Protein AF-A0A1Q3GTR2-F1 (afdb_monomer)

pLDDT: mean 75.57, std 20.31, range [29.78, 96.19]

Nearest PDB structures (foldseek):
  3ig6-assembly1_B  TM=4.820E-01  e=2.225E-04  Homo sapiens
  1gvz-assembly1_A  TM=4.996E-01  e=1.764E-03  Equus caballus
  8h3s-assembly1_C  TM=5.561E-01  e=8.229E-03  Homo sapiens
  1slx-assembly1_B-2  TM=5.251E-01  e=8.229E-03  Rattus norvegicus
  2k5g-assembly1_A  TM=3.259E-01  e=1.952E+00  Bordetella parapertussis

Sequence (295 aa):
MKKGLIAIIIFTGIASVAIGQTRDTTLKLKPLKTFVSGTSIVKKALYKAFRVIQQDYYLIGDEGVPFGRGNQQYFGRHYGIGVVAKNVLWTEKQVLYPWLTDKSYKVLAADSLKPTQGKTQTAYFHYNYHACNCKYKELKGIKFDSIPLNNIAYYKLPGETPSVKLHEGEIPKLGIMVMFYTIDNEPMNGSTPVKMSITKQYVDWNDARTIGKLKKIKLPGKIIGGAFFSENFEMGTVGYHLAALYGRATNNPNQWVLTAFQNKFTSKLTVIKTITGKEGNRKKRRRKRRGRRNN

Foldseek 3Di:
DDDDDDDDDDDDDDDDDDPDPPPPPPVPDPPPPDPPDVVNLVCVQQQQFKKKKKWFKFWAAPVRDTDDDDPDSGPDMAIAMFTFALQKTKTFLCNQPVLLPDPVVVVVVVPRTHMDTDWMWIFRDGSVDQWDQGPIDTQPPWDKDADPPFRMIIIRHDDDGDHAYADDDDQDQKFKKKWKFFLDPDDDDNRGTIHIDIDIWGWDADPVRFKTDTDDDDDNGGTRWIWTWHWDADPNDTGTHTFWIWAADSVGNVDIITGGDDPVPVVVVNDPPPPPPDDPPPVVVVVVVVVPPPD

Structure (mmCIF, N/CA/C/O backbone):
data_AF-A0A1Q3GTR2-F1
#
_entry.id   AF-A0A1Q3GTR2-F1
#
loop_
_atom_site.group_PDB
_atom_site.id
_atom_site.type_symbol
_atom_site.label_atom_id
_atom_site.label_alt_id
_atom_site.label_comp_id
_atom_site.label_asym_id
_atom_site.label_entity_id
_atom_site.label_seq_id
_atom_site.pdbx_PDB_ins_code
_atom_site.Cartn_x
_atom_site.Cartn_y
_atom_site.Cartn_z
_atom_site.occupancy
_atom_site.B_iso_or_equiv
_atom_site.auth_seq_id
_atom_site.auth_comp_id
_atom_site.auth_asym_id
_atom_site.auth_atom_id
_atom_site.pdbx_PDB_model_num
ATOM 1 N N . MET A 1 1 ? -68.745 26.312 65.174 1.00 36.94 1 MET A N 1
ATOM 2 C CA . MET A 1 1 ? -67.673 25.402 64.687 1.00 36.94 1 MET A CA 1
ATOM 3 C C . MET A 1 1 ? -66.354 26.168 64.637 1.00 36.94 1 MET A C 1
ATOM 5 O O . MET A 1 1 ? -66.429 27.322 64.265 1.00 36.94 1 MET A O 1
ATOM 9 N N . LYS A 1 2 ? -65.218 25.530 64.996 1.00 32.62 2 LYS A N 1
ATOM 10 C CA . LYS A 1 2 ? -63.791 25.921 64.775 1.00 32.62 2 LYS A CA 1
ATOM 11 C C . LYS A 1 2 ? -63.431 27.417 65.002 1.00 32.62 2 LYS A C 1
ATOM 13 O O . LYS A 1 2 ? -63.850 28.278 64.250 1.00 32.62 2 LYS A O 1
ATOM 18 N N . LYS A 1 3 ? -62.699 27.794 66.066 1.00 35.19 3 LYS A N 1
ATOM 19 C CA . LYS A 1 3 ? -61.225 27.639 66.246 1.00 35.19 3 LYS A CA 1
ATOM 20 C C . LYS A 1 3 ? -60.434 28.083 64.999 1.00 35.19 3 LYS A C 1
ATOM 22 O O . LYS A 1 3 ? -60.719 27.585 63.920 1.00 35.19 3 LYS A O 1
ATOM 27 N N . GLY A 1 4 ? -59.393 28.910 65.073 1.00 34.91 4 GLY A N 1
ATOM 28 C CA . GLY A 1 4 ? -58.642 29.453 66.216 1.00 34.91 4 GLY A CA 1
ATOM 29 C C . GLY A 1 4 ? -57.242 29.866 65.722 1.00 34.91 4 GLY A C 1
ATOM 30 O O . GLY A 1 4 ? -56.743 29.263 64.776 1.00 34.91 4 GLY A O 1
ATOM 31 N N . LEU A 1 5 ? -56.652 30.919 66.289 1.00 35.38 5 LEU A N 1
ATOM 32 C CA . LEU A 1 5 ? -55.536 31.682 65.702 1.00 35.38 5 LEU A CA 1
ATOM 33 C C . LEU A 1 5 ? -54.146 31.287 66.286 1.00 35.38 5 LEU A C 1
ATOM 35 O O . LEU A 1 5 ? -54.083 30.805 67.409 1.00 35.38 5 LEU A O 1
ATOM 39 N N . ILE A 1 6 ? -53.062 31.597 65.551 1.00 36.69 6 ILE A N 1
ATOM 40 C CA . ILE A 1 6 ? -51.634 31.750 65.973 1.00 36.69 6 ILE A CA 1
ATOM 41 C C . ILE A 1 6 ? -50.802 30.501 66.394 1.00 36.69 6 ILE A C 1
ATOM 43 O O . ILE A 1 6 ? -50.879 30.016 67.512 1.00 36.69 6 ILE A O 1
ATOM 47 N N . ALA A 1 7 ? -49.961 30.047 65.447 1.00 35.75 7 ALA A N 1
ATOM 48 C CA . ALA A 1 7 ? -48.475 29.939 65.401 1.00 35.75 7 ALA A CA 1
ATOM 49 C C . ALA A 1 7 ? -47.533 29.878 66.655 1.00 35.75 7 ALA A C 1
ATOM 51 O O . ALA A 1 7 ? -47.914 30.243 67.756 1.00 35.75 7 ALA A O 1
ATOM 52 N N . ILE A 1 8 ? -46.237 29.574 66.363 1.00 36.50 8 ILE A N 1
ATOM 53 C CA . ILE A 1 8 ? -44.961 29.743 67.146 1.00 36.50 8 ILE A CA 1
ATOM 54 C C . ILE A 1 8 ? -44.562 28.518 68.041 1.00 36.50 8 ILE A C 1
ATOM 56 O O . ILE A 1 8 ? -45.368 28.090 68.850 1.00 36.50 8 ILE A O 1
ATOM 60 N N . ILE A 1 9 ? -43.464 27.742 67.817 1.00 38.59 9 ILE A N 1
ATOM 61 C CA . ILE A 1 9 ? -41.972 27.964 67.904 1.00 38.59 9 ILE A CA 1
ATOM 62 C C . ILE A 1 9 ? -41.419 27.747 69.350 1.00 38.59 9 ILE A C 1
ATOM 64 O O . ILE A 1 9 ? -41.976 28.338 70.262 1.00 38.59 9 ILE A O 1
ATOM 68 N N . ILE A 1 10 ? -40.346 26.974 69.666 1.00 34.94 10 ILE A N 1
ATOM 69 C CA . ILE A 1 10 ? -39.449 26.047 68.904 1.00 34.94 10 ILE A CA 1
ATOM 70 C C . ILE A 1 10 ? -38.572 25.158 69.862 1.00 34.94 10 ILE A C 1
ATOM 72 O O . ILE A 1 10 ? -38.270 25.618 70.955 1.00 34.94 10 ILE A O 1
ATOM 76 N N . PHE A 1 11 ? -38.074 23.974 69.419 1.00 32.47 11 PHE A N 1
ATOM 77 C CA . PHE A 1 11 ? -37.014 23.109 70.055 1.00 32.47 11 PHE A CA 1
ATOM 78 C C . PHE A 1 11 ? -37.340 22.546 71.479 1.00 32.47 11 PHE A C 1
ATOM 80 O O . PHE A 1 11 ? -38.290 22.988 72.104 1.00 32.47 11 PHE A O 1
ATOM 87 N N . THR A 1 12 ? -36.713 21.511 72.078 1.00 34.69 12 THR A N 1
ATOM 88 C CA . THR A 1 12 ? -35.477 20.700 71.865 1.00 34.69 12 THR A CA 1
ATOM 89 C C . THR A 1 12 ? -35.670 19.312 72.530 1.00 34.69 12 THR A C 1
ATOM 91 O O . THR A 1 12 ? -36.399 19.245 73.514 1.00 34.69 12 THR A O 1
ATOM 94 N N . GLY A 1 13 ? -34.987 18.225 72.115 1.00 29.78 13 GLY A N 1
ATOM 95 C CA . GLY A 1 13 ? -35.084 16.940 72.858 1.00 29.78 13 GLY A CA 1
ATOM 96 C C . GLY A 1 13 ? -34.451 15.692 72.219 1.00 29.78 13 GLY A C 1
ATOM 97 O O . GLY A 1 13 ? -35.152 14.782 71.802 1.00 29.78 13 GLY A O 1
ATOM 98 N N . ILE A 1 14 ? -33.121 15.662 72.139 1.00 40.88 14 ILE A N 1
ATOM 99 C CA . ILE A 1 14 ? -32.258 14.616 71.550 1.00 40.88 14 ILE A CA 1
ATOM 100 C C . ILE A 1 14 ? -32.601 13.166 71.972 1.00 40.88 14 ILE A C 1
ATOM 102 O O . ILE A 1 14 ? -32.558 12.845 73.155 1.00 40.88 14 ILE A O 1
ATOM 106 N N . ALA A 1 15 ? -32.743 12.257 70.995 1.00 37.47 15 ALA A N 1
ATOM 107 C CA . ALA A 1 15 ? -32.436 10.827 71.147 1.00 37.47 15 ALA A CA 1
ATOM 108 C C . ALA A 1 15 ? -31.968 10.229 69.801 1.00 37.47 15 ALA A C 1
ATOM 110 O O . ALA A 1 15 ? -32.748 10.069 68.864 1.00 37.47 15 ALA A O 1
ATOM 111 N N . SER A 1 16 ? -30.671 9.937 69.687 1.00 37.50 16 SER A N 1
ATOM 112 C CA . SER A 1 16 ? -30.017 9.537 68.433 1.00 37.50 16 SER A CA 1
ATOM 113 C C . SER A 1 16 ? -29.978 8.018 68.248 1.00 37.50 16 SER A C 1
ATOM 115 O O . SER A 1 16 ? -29.324 7.344 69.039 1.00 37.50 16 SER A O 1
ATOM 117 N N . VAL A 1 17 ? -30.535 7.477 67.154 1.00 39.56 17 VAL A N 1
ATOM 118 C CA . VAL A 1 17 ? -30.190 6.122 66.671 1.00 39.56 17 VAL A CA 1
ATOM 119 C C . VAL A 1 17 ? -30.055 6.088 65.142 1.00 3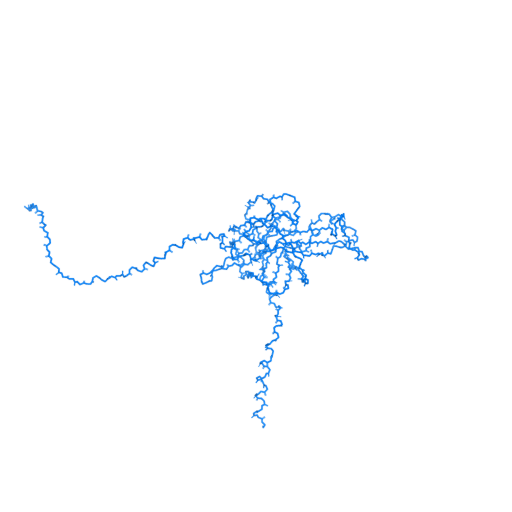9.56 17 VAL A C 1
ATOM 121 O O . VAL A 1 17 ? -31.027 6.205 64.407 1.00 39.56 17 VAL A O 1
ATOM 124 N N . ALA A 1 18 ? -28.811 5.901 64.693 1.00 37.69 18 ALA A N 1
ATOM 125 C CA . ALA A 1 18 ? -28.391 5.292 63.425 1.00 37.69 18 ALA A CA 1
ATOM 126 C C . ALA A 1 18 ? -29.217 5.566 62.143 1.00 37.69 18 ALA A C 1
ATOM 128 O O . ALA A 1 18 ? -29.830 4.659 61.580 1.00 37.69 18 ALA A O 1
ATOM 129 N N . ILE A 1 19 ? -29.053 6.755 61.548 1.00 40.75 19 ILE A N 1
ATOM 130 C CA . ILE A 1 19 ? -29.109 6.845 60.079 1.00 40.75 19 ILE A CA 1
ATOM 131 C C . ILE A 1 19 ? -27.859 6.140 59.550 1.00 40.75 19 ILE A C 1
ATOM 133 O O . ILE A 1 19 ? -26.743 6.652 59.670 1.00 40.75 19 ILE A O 1
ATOM 137 N N . GLY A 1 20 ? -28.043 4.949 58.981 1.00 36.22 20 GLY A N 1
ATOM 138 C CA . GLY A 1 20 ? -26.978 4.233 58.294 1.00 36.22 20 GLY A CA 1
ATOM 139 C C . GLY A 1 20 ? -26.461 5.075 57.133 1.00 36.22 20 GLY A C 1
ATOM 140 O O . GLY A 1 20 ? -27.146 5.227 56.125 1.00 36.22 20 GLY A O 1
ATOM 141 N N . GLN A 1 21 ? -25.249 5.618 57.270 1.00 37.00 21 GLN A N 1
ATOM 142 C CA . GLN A 1 21 ? -24.553 6.279 56.172 1.00 37.00 21 GLN A CA 1
ATOM 143 C C . GLN A 1 21 ? -24.291 5.251 55.069 1.00 37.00 21 GLN A C 1
ATOM 145 O O . GLN A 1 21 ? -23.286 4.534 55.094 1.00 37.00 21 GLN A O 1
ATOM 150 N N . THR A 1 22 ? -25.176 5.201 54.074 1.00 41.91 22 THR A N 1
ATOM 151 C CA . THR A 1 22 ? -24.864 4.632 52.766 1.00 41.91 22 THR A CA 1
ATOM 152 C C . THR A 1 22 ? -23.676 5.413 52.229 1.00 41.91 22 THR A C 1
ATOM 154 O O . THR A 1 22 ? -23.832 6.534 51.743 1.00 41.91 22 THR A O 1
ATOM 157 N N . ARG A 1 23 ? -22.472 4.852 52.396 1.00 38.09 23 ARG A N 1
ATOM 158 C CA . ARG A 1 23 ? -21.239 5.440 51.878 1.00 38.09 23 ARG A CA 1
ATOM 159 C C . ARG A 1 23 ? -21.427 5.641 50.389 1.00 38.09 23 ARG A C 1
ATOM 161 O O . ARG A 1 23 ? -21.527 4.671 49.644 1.00 38.09 23 ARG A O 1
ATOM 168 N N . ASP A 1 24 ? -21.476 6.905 50.004 1.00 38.75 24 ASP A N 1
ATOM 169 C CA . ASP A 1 24 ? -21.600 7.346 48.630 1.00 38.75 24 ASP A CA 1
ATOM 170 C C . ASP A 1 24 ? -20.338 6.907 47.873 1.00 38.75 24 ASP A C 1
ATOM 172 O O . ASP A 1 24 ? -19.308 7.583 47.860 1.00 38.75 24 ASP A O 1
ATOM 176 N N . THR A 1 25 ? -20.386 5.704 47.297 1.00 43.97 25 THR A N 1
ATOM 177 C CA . THR A 1 25 ? -19.318 5.120 46.479 1.00 43.97 25 THR A CA 1
ATOM 178 C C . THR A 1 25 ? -19.349 5.672 45.056 1.00 43.97 25 THR A C 1
ATOM 180 O O . THR A 1 25 ? -18.942 4.997 44.106 1.00 43.97 25 THR A O 1
ATOM 183 N N . THR A 1 26 ? -19.740 6.944 44.901 1.00 43.31 26 THR A N 1
ATOM 184 C CA . THR A 1 26 ? -19.341 7.763 43.759 1.00 43.31 26 THR A CA 1
ATOM 185 C C . THR A 1 26 ? -17.820 7.867 43.745 1.00 43.31 26 THR A C 1
ATOM 187 O O . THR A 1 26 ? -17.192 8.769 44.301 1.00 43.31 26 THR A O 1
ATOM 190 N N . LEU A 1 27 ? -17.208 6.887 43.084 1.00 39.69 27 LEU A N 1
ATOM 191 C CA . LEU A 1 27 ? -15.785 6.809 42.820 1.00 39.69 27 LEU A CA 1
ATOM 192 C C . LEU A 1 27 ? -15.444 7.983 41.895 1.00 39.69 27 LEU A C 1
ATOM 194 O O . LEU A 1 27 ? -15.499 7.868 40.671 1.00 39.69 27 LEU A O 1
ATOM 198 N N . LYS A 1 28 ? -15.158 9.147 42.500 1.00 38.81 28 LYS A N 1
ATOM 199 C CA . LYS A 1 28 ? -14.781 10.393 41.821 1.00 38.81 28 LYS A CA 1
ATOM 200 C C . LYS A 1 28 ? -13.414 10.209 41.173 1.00 38.81 28 LYS A C 1
ATOM 202 O O . LYS A 1 28 ? -12.393 10.697 41.660 1.00 38.81 28 LYS A O 1
ATOM 207 N N . LEU A 1 29 ? -13.408 9.485 40.055 1.00 47.81 29 LEU A N 1
ATOM 208 C CA . LEU A 1 29 ? -12.305 9.432 39.115 1.00 47.81 29 LEU A CA 1
ATOM 209 C C . LEU A 1 29 ? -11.949 10.878 38.782 1.00 47.81 29 LEU A C 1
ATOM 211 O O . LEU A 1 29 ? -12.743 11.594 38.170 1.00 47.81 29 LEU A O 1
ATOM 215 N N . LYS A 1 30 ? -10.761 11.319 39.216 1.00 37.81 30 LYS A N 1
ATOM 216 C CA . LYS A 1 30 ? -10.215 12.609 38.787 1.00 37.81 30 LYS A CA 1
ATOM 217 C C . LYS A 1 30 ? -10.292 12.624 37.258 1.00 37.81 30 LYS A C 1
ATOM 219 O O . LYS A 1 30 ? -9.754 11.691 36.655 1.00 37.81 30 LYS A O 1
ATOM 224 N N . PRO A 1 31 ? -10.935 13.624 36.627 1.00 42.12 31 PRO A N 1
ATOM 225 C CA . PRO A 1 31 ? -10.987 13.680 35.177 1.00 42.12 31 PRO A CA 1
ATOM 226 C C . PRO A 1 31 ? -9.549 13.673 34.668 1.00 42.12 31 PRO A C 1
ATOM 228 O O . PRO A 1 31 ? -8.753 14.550 35.020 1.00 42.12 31 PRO A O 1
ATOM 231 N N . LEU A 1 32 ? -9.199 12.640 33.898 1.00 43.84 32 LEU A N 1
ATOM 232 C CA . LEU A 1 32 ? -7.886 12.519 33.280 1.00 43.84 32 LEU A CA 1
ATOM 233 C C . LEU A 1 32 ? -7.690 13.767 32.418 1.00 43.84 32 LEU A C 1
ATOM 235 O O . LEU A 1 32 ? -8.324 13.909 31.375 1.00 43.84 32 LEU A O 1
ATOM 239 N N . LYS A 1 33 ? -6.829 14.688 32.881 1.00 38.94 33 LYS A N 1
ATOM 240 C CA . LYS A 1 33 ? -6.632 16.038 32.308 1.00 38.94 33 LYS A CA 1
ATOM 241 C C . LYS A 1 33 ? -6.117 16.049 30.861 1.00 38.94 33 LYS A C 1
ATOM 243 O O . LYS A 1 33 ? -5.908 17.110 30.285 1.00 38.94 33 LYS A O 1
ATOM 248 N N . THR A 1 34 ? -5.944 14.880 30.264 1.00 40.19 34 THR A N 1
ATOM 249 C CA . THR A 1 34 ? -5.711 14.670 28.843 1.00 40.19 34 THR A CA 1
ATOM 250 C C . THR A 1 34 ? -6.641 13.569 28.340 1.00 40.19 34 THR A C 1
ATOM 252 O O . THR A 1 34 ? -6.251 12.408 28.218 1.00 40.19 34 THR A O 1
ATOM 255 N N . PHE A 1 35 ? -7.866 13.946 27.955 1.00 39.59 35 PHE A N 1
ATOM 256 C CA . PHE A 1 35 ? -8.605 13.179 26.951 1.00 39.59 35 PHE A CA 1
ATOM 257 C C . PHE A 1 35 ? -7.811 13.264 25.642 1.00 39.59 35 PHE A C 1
ATOM 259 O O . PHE A 1 35 ? -7.967 14.175 24.828 1.00 39.59 35 PHE A O 1
ATOM 266 N N . VAL A 1 36 ? -6.869 12.333 25.488 1.00 50.78 36 VAL A N 1
ATOM 267 C CA . VAL A 1 36 ? -6.096 12.138 24.268 1.00 50.78 36 VAL A CA 1
ATOM 268 C C . VAL A 1 36 ? -7.112 11.881 23.161 1.00 50.78 36 VAL A C 1
ATOM 270 O O . VAL A 1 36 ? -7.795 10.860 23.186 1.00 50.78 36 VAL A O 1
ATOM 273 N N . SER A 1 37 ? -7.249 12.823 22.220 1.00 56.31 37 SER A N 1
ATOM 274 C CA . SER A 1 37 ? -8.239 12.706 21.144 1.00 56.31 37 SER A CA 1
ATOM 275 C C . SER A 1 37 ? -8.097 11.354 20.443 1.00 56.31 37 SER A C 1
ATOM 277 O O . SER A 1 37 ? -6.975 10.869 20.273 1.00 56.31 37 SER A O 1
ATOM 279 N N . GLY A 1 38 ? -9.209 10.731 20.032 1.00 62.06 38 GLY A N 1
ATOM 280 C CA . GLY A 1 38 ? -9.187 9.364 19.483 1.00 62.06 38 GLY A CA 1
ATOM 281 C C . GLY A 1 38 ? -8.159 9.191 18.357 1.00 62.06 38 GLY A C 1
ATOM 282 O O . GLY A 1 38 ? -7.416 8.214 18.323 1.00 62.06 38 GLY A O 1
ATOM 283 N N . THR A 1 39 ? -8.000 10.219 17.519 1.00 72.44 39 THR A N 1
ATOM 284 C CA . THR A 1 39 ? -6.937 10.327 16.512 1.00 72.44 39 THR A CA 1
ATOM 285 C C . THR A 1 39 ? -5.534 10.109 17.087 1.00 72.44 39 THR A C 1
ATOM 287 O O . THR A 1 39 ? -4.748 9.372 16.504 1.00 72.44 39 THR A O 1
ATOM 290 N N . SER A 1 40 ? -5.189 10.722 18.219 1.00 75.25 40 SER A N 1
ATOM 291 C CA . SER A 1 40 ? -3.878 10.582 18.867 1.00 75.25 40 SER A CA 1
ATOM 292 C C . SER A 1 40 ? -3.656 9.179 19.462 1.00 75.25 40 SER A C 1
ATOM 294 O O . SER A 1 40 ? -2.533 8.673 19.412 1.00 75.25 40 SER A O 1
ATOM 296 N N . ILE A 1 41 ? -4.717 8.494 19.911 1.00 81.62 41 ILE A N 1
ATOM 297 C CA . ILE A 1 41 ? -4.653 7.073 20.307 1.00 81.62 41 ILE A CA 1
ATOM 298 C C . ILE A 1 41 ? -4.339 6.194 19.087 1.00 81.62 41 ILE A C 1
ATOM 300 O O . ILE A 1 41 ? -3.358 5.450 19.117 1.00 81.62 41 ILE A O 1
ATOM 304 N N . VAL A 1 42 ? -5.081 6.351 17.981 1.00 85.81 42 VAL A N 1
ATOM 305 C CA . VAL A 1 42 ? -4.813 5.638 16.713 1.00 85.81 42 VAL A CA 1
ATOM 306 C C . VAL A 1 42 ? -3.376 5.885 16.244 1.00 85.81 42 VAL A C 1
ATOM 308 O O . VAL A 1 42 ? -2.665 4.941 15.896 1.00 85.81 42 VAL A O 1
ATOM 311 N N . LYS A 1 43 ? -2.921 7.149 16.268 1.00 83.56 43 LYS A N 1
ATOM 312 C CA . LYS A 1 43 ? -1.545 7.519 15.902 1.00 83.56 43 LYS A CA 1
ATOM 313 C C . LYS A 1 43 ? -0.519 6.754 16.738 1.00 83.56 43 LYS A C 1
ATOM 315 O O . LYS A 1 43 ? 0.387 6.158 16.166 1.00 83.56 43 LYS A O 1
ATOM 320 N N . LYS A 1 44 ? -0.671 6.733 18.068 1.00 81.31 44 LYS A N 1
ATOM 321 C CA . LYS A 1 44 ? 0.235 6.016 18.982 1.00 81.31 44 LYS A CA 1
ATOM 322 C C . LYS A 1 44 ? 0.192 4.499 18.804 1.00 81.31 44 LYS A C 1
ATOM 324 O O . LYS A 1 44 ? 1.237 3.869 18.909 1.00 81.31 44 LYS A O 1
ATOM 329 N N . ALA A 1 45 ? -0.966 3.912 18.514 1.00 85.44 45 ALA A N 1
ATOM 330 C CA . ALA A 1 45 ? -1.084 2.469 18.315 1.00 85.44 45 ALA A CA 1
ATOM 331 C C . ALA A 1 45 ? -0.473 1.999 16.981 1.00 85.44 45 ALA A C 1
ATOM 333 O O . ALA A 1 45 ? 0.140 0.935 16.918 1.00 85.44 45 ALA A O 1
ATOM 334 N N . LEU A 1 46 ? -0.592 2.804 15.920 1.00 87.69 46 LEU A N 1
ATOM 335 C CA . LEU A 1 46 ? -0.163 2.435 14.566 1.00 87.69 46 LEU A CA 1
ATOM 336 C C . LEU A 1 46 ? 1.200 3.019 14.142 1.00 87.69 46 LEU A C 1
ATOM 338 O O . LEU A 1 46 ? 1.623 2.803 13.006 1.00 87.69 46 LEU A O 1
ATOM 342 N N . TYR A 1 47 ? 1.928 3.712 15.029 1.00 78.31 47 TYR A N 1
ATOM 343 C CA . TYR A 1 47 ? 3.082 4.553 14.655 1.00 78.31 47 TYR A CA 1
ATOM 344 C C . TYR A 1 47 ? 4.266 3.862 13.950 1.00 78.31 47 TYR A C 1
ATOM 346 O O . TYR A 1 47 ? 5.121 4.540 13.382 1.00 78.31 47 TYR A O 1
ATOM 354 N N . LYS A 1 48 ? 4.334 2.526 13.999 1.00 84.00 48 LYS A N 1
ATOM 355 C CA . LYS A 1 48 ? 5.345 1.684 13.328 1.00 84.00 48 LYS A CA 1
ATOM 356 C C . LYS A 1 48 ? 4.757 0.744 12.269 1.00 84.00 48 LYS A C 1
ATOM 358 O O . LYS A 1 48 ? 5.514 0.037 11.609 1.00 84.00 48 LYS A O 1
ATOM 363 N N . ALA A 1 49 ? 3.435 0.733 12.099 1.00 90.12 49 ALA A N 1
ATOM 364 C CA . ALA A 1 49 ? 2.750 -0.169 11.179 1.00 90.12 49 ALA A CA 1
ATOM 365 C C . ALA A 1 49 ? 2.990 0.201 9.709 1.00 90.12 49 ALA A C 1
ATOM 367 O O . ALA A 1 49 ? 2.945 -0.674 8.853 1.00 90.12 49 ALA A O 1
ATOM 368 N N . PHE A 1 50 ? 3.252 1.475 9.406 1.00 92.19 50 PHE A N 1
ATOM 369 C CA . PHE A 1 50 ? 3.285 1.983 8.036 1.00 92.19 50 PHE A CA 1
ATOM 370 C C . PHE A 1 50 ? 4.694 2.242 7.509 1.00 92.19 50 PHE A C 1
ATOM 372 O O . PHE A 1 50 ? 5.555 2.810 8.192 1.00 92.19 50 PHE A O 1
ATOM 379 N N . ARG A 1 51 ? 4.895 1.889 6.240 1.00 91.75 51 ARG A N 1
ATOM 380 C CA . ARG A 1 51 ? 6.068 2.268 5.452 1.00 91.75 51 ARG A CA 1
ATOM 381 C C . ARG A 1 51 ? 5.626 2.873 4.128 1.00 91.75 51 ARG A C 1
ATOM 383 O O . ARG A 1 51 ? 4.670 2.394 3.521 1.00 91.75 51 ARG A O 1
ATOM 390 N N . VAL A 1 52 ? 6.353 3.880 3.665 1.00 92.25 52 VAL A N 1
ATOM 391 C CA . VAL A 1 52 ? 6.294 4.298 2.261 1.00 92.25 52 VAL A CA 1
ATOM 392 C C . VAL A 1 52 ? 7.231 3.378 1.487 1.00 92.25 52 VAL A C 1
ATOM 394 O O . VAL A 1 52 ? 8.376 3.183 1.901 1.00 92.25 52 VAL A O 1
ATOM 397 N N . ILE A 1 53 ? 6.734 2.775 0.413 1.00 94.06 53 ILE A N 1
ATOM 398 C CA . ILE A 1 53 ? 7.488 1.893 -0.479 1.00 94.06 53 ILE A CA 1
ATOM 399 C C . ILE A 1 53 ? 7.832 2.680 -1.737 1.00 94.06 53 ILE A C 1
ATOM 401 O O . ILE A 1 53 ? 6.963 3.336 -2.307 1.00 94.06 53 ILE A O 1
ATOM 405 N N . GLN A 1 54 ? 9.081 2.565 -2.173 1.00 94.12 54 GLN A N 1
ATOM 406 C CA . GLN A 1 54 ? 9.528 2.901 -3.515 1.00 94.12 54 GLN A CA 1
ATOM 407 C C . GLN A 1 54 ? 9.932 1.595 -4.208 1.00 94.12 54 GLN A C 1
ATOM 409 O O . GLN A 1 54 ? 10.754 0.847 -3.675 1.00 94.12 54 GLN A O 1
ATOM 414 N N . GLN A 1 55 ? 9.360 1.317 -5.374 1.00 94.69 55 GLN A N 1
ATOM 415 C CA . GLN A 1 55 ? 9.705 0.160 -6.194 1.00 94.69 55 GLN A CA 1
ATOM 416 C C . GLN A 1 55 ? 10.204 0.639 -7.552 1.00 94.69 55 GLN A C 1
ATOM 418 O O . GLN A 1 55 ? 9.437 1.193 -8.342 1.00 94.69 55 GLN A O 1
ATOM 423 N N . ASP A 1 56 ? 11.479 0.391 -7.826 1.00 94.19 56 ASP A N 1
ATOM 424 C CA . ASP A 1 56 ? 12.067 0.598 -9.147 1.00 94.19 56 ASP A CA 1
ATOM 425 C C . ASP A 1 56 ? 11.814 -0.653 -10.010 1.00 94.19 56 ASP A C 1
ATOM 427 O O . ASP A 1 56 ? 11.677 -1.763 -9.478 1.00 94.19 56 ASP A O 1
ATOM 431 N N . TYR A 1 57 ? 11.758 -0.500 -11.333 1.00 94.19 57 TYR A N 1
ATOM 432 C CA . TYR A 1 57 ? 11.754 -1.622 -12.275 1.00 94.19 57 TYR A CA 1
ATOM 433 C C . TYR A 1 57 ? 12.578 -1.324 -13.532 1.00 94.19 57 TYR A C 1
ATOM 435 O O . TYR A 1 57 ? 12.754 -0.168 -13.930 1.00 94.19 57 TYR A O 1
ATOM 443 N N . TYR A 1 58 ? 13.090 -2.392 -14.134 1.00 93.12 58 TYR A N 1
ATOM 444 C CA . TYR A 1 58 ? 13.912 -2.390 -15.343 1.00 93.12 58 TYR A CA 1
ATOM 445 C C . TYR A 1 58 ? 13.153 -3.105 -16.461 1.00 93.12 58 TYR A C 1
ATOM 447 O O . TYR A 1 58 ? 12.277 -3.927 -16.177 1.00 93.12 58 TYR A O 1
ATOM 455 N N . LEU A 1 59 ? 13.505 -2.839 -17.715 1.00 91.69 59 LEU A N 1
ATOM 456 C CA . LEU A 1 59 ? 13.170 -3.750 -18.811 1.00 91.69 59 LEU A CA 1
ATOM 457 C C . LEU A 1 59 ? 14.385 -4.631 -19.106 1.00 91.69 59 LEU A C 1
ATOM 459 O O . LEU A 1 59 ? 15.512 -4.192 -18.904 1.00 91.69 59 LEU A O 1
ATOM 463 N N . ILE A 1 60 ? 14.167 -5.866 -19.540 1.00 90.12 60 ILE A N 1
ATOM 464 C CA . ILE A 1 60 ? 15.225 -6.815 -19.896 1.00 90.12 60 ILE A CA 1
ATOM 465 C C . ILE A 1 60 ? 14.905 -7.368 -21.286 1.00 90.12 60 ILE A C 1
ATOM 467 O O . ILE A 1 60 ? 13.820 -7.917 -21.488 1.00 90.12 60 ILE A O 1
ATOM 471 N N . GLY A 1 61 ? 15.822 -7.184 -22.237 1.00 85.81 61 GLY A N 1
ATOM 472 C CA . GLY A 1 61 ? 15.748 -7.814 -23.562 1.00 85.81 61 GLY A CA 1
ATOM 473 C C . GLY A 1 61 ? 16.189 -9.278 -23.525 1.00 85.81 61 GLY A C 1
ATOM 474 O O . GLY A 1 61 ? 16.635 -9.771 -22.489 1.00 85.81 61 GLY A O 1
ATOM 475 N N . ASP A 1 62 ? 16.099 -9.986 -24.650 1.00 83.94 62 ASP A N 1
ATOM 476 C CA . ASP A 1 62 ? 16.387 -11.429 -24.681 1.00 83.94 62 ASP A CA 1
ATOM 477 C C . ASP A 1 62 ? 17.861 -11.771 -24.362 1.00 83.94 62 ASP A C 1
ATOM 479 O O . ASP A 1 62 ? 18.141 -12.850 -23.846 1.00 83.94 62 ASP A O 1
ATOM 483 N N . GLU A 1 63 ? 18.784 -10.820 -24.547 1.00 83.56 63 GLU A N 1
ATOM 484 C CA . GLU A 1 63 ? 20.200 -10.912 -24.142 1.00 83.56 63 GLU A CA 1
ATOM 485 C C . GLU A 1 63 ? 20.439 -10.736 -22.624 1.00 83.56 63 GLU A C 1
ATOM 487 O O . GLU A 1 63 ? 21.570 -10.823 -22.149 1.00 83.56 63 GLU A O 1
ATOM 492 N N . GLY A 1 64 ? 19.399 -10.453 -21.832 1.00 82.12 64 GLY A N 1
ATOM 493 C CA . GLY A 1 64 ? 19.506 -10.284 -20.377 1.00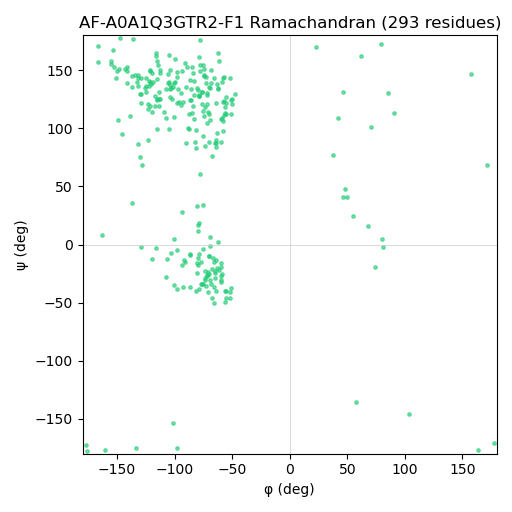 82.12 64 GLY A CA 1
ATOM 494 C C . GLY A 1 64 ? 20.004 -8.910 -19.903 1.00 82.12 64 GLY A C 1
ATOM 495 O O . GLY A 1 64 ? 20.047 -8.662 -18.695 1.00 82.12 64 GLY A O 1
ATOM 496 N N . VAL A 1 65 ? 20.346 -7.996 -20.817 1.00 83.38 65 VAL A N 1
ATOM 497 C CA . VAL A 1 65 ? 20.831 -6.645 -20.487 1.00 83.38 65 VAL A CA 1
ATOM 498 C C . VAL A 1 65 ? 19.686 -5.768 -19.941 1.00 83.38 65 VAL A C 1
ATOM 500 O O . VAL A 1 65 ? 18.633 -5.675 -20.580 1.00 83.38 65 VAL A O 1
ATOM 503 N N . PRO A 1 66 ? 19.857 -5.103 -18.778 1.00 84.38 66 PRO A N 1
ATOM 504 C CA . PRO A 1 66 ? 18.840 -4.225 -18.212 1.00 84.38 66 PRO A CA 1
ATOM 505 C C . PRO A 1 66 ? 18.814 -2.855 -18.905 1.00 84.38 66 PRO A C 1
ATOM 507 O O . PRO A 1 66 ? 19.818 -2.149 -18.973 1.00 84.38 66 PRO A O 1
ATOM 510 N N . PHE A 1 67 ? 17.628 -2.446 -19.345 1.00 83.88 67 PHE A N 1
ATOM 511 C 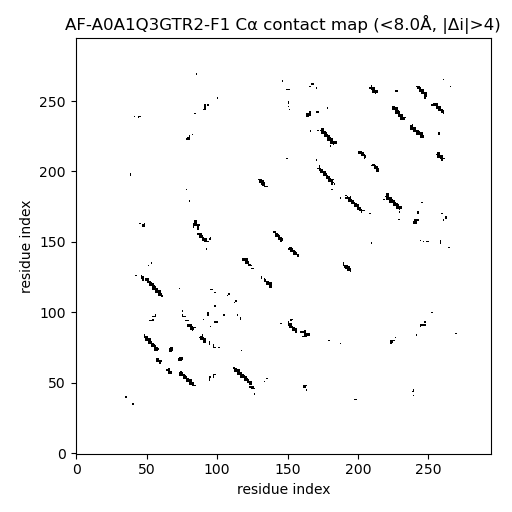CA . PHE A 1 67 ? 17.356 -1.164 -19.984 1.00 83.88 67 PHE A CA 1
ATOM 512 C C . PHE A 1 67 ? 16.697 -0.185 -18.995 1.00 83.88 67 PHE A C 1
ATOM 514 O O . PHE A 1 67 ? 15.676 -0.491 -18.363 1.00 83.88 67 PHE A O 1
ATOM 521 N N . GLY A 1 68 ? 17.308 0.995 -18.852 1.00 81.88 68 GLY A N 1
ATOM 522 C CA . GLY A 1 68 ? 16.795 2.143 -18.095 1.00 81.88 68 GLY A CA 1
ATOM 523 C C . GLY A 1 68 ? 16.104 3.171 -18.997 1.00 81.88 68 GLY A C 1
ATOM 524 O O . GLY A 1 68 ? 15.954 2.948 -20.195 1.00 81.88 68 GLY A O 1
ATOM 525 N N . ARG A 1 69 ? 15.671 4.314 -18.449 1.00 81.56 69 ARG A N 1
ATOM 526 C CA . ARG A 1 69 ? 15.022 5.380 -19.236 1.00 81.56 69 ARG A CA 1
ATOM 527 C C . ARG A 1 69 ? 15.747 6.717 -19.095 1.00 81.56 69 ARG A C 1
ATOM 529 O O . ARG A 1 69 ? 15.778 7.312 -18.019 1.00 81.56 69 ARG A O 1
ATOM 536 N N . GLY A 1 70 ? 16.280 7.224 -20.208 1.00 82.25 70 GLY A N 1
ATOM 537 C CA . GLY A 1 70 ? 17.104 8.437 -20.214 1.00 82.25 70 GLY A CA 1
ATOM 538 C C . GLY A 1 70 ? 18.314 8.275 -19.290 1.00 82.25 70 GLY A C 1
ATOM 539 O O . GLY A 1 70 ? 18.923 7.213 -19.246 1.00 82.25 70 GLY A O 1
ATOM 540 N N . ASN A 1 71 ? 18.613 9.292 -18.480 1.00 81.19 71 ASN A N 1
ATOM 541 C CA . ASN A 1 71 ? 19.741 9.263 -17.536 1.00 81.19 71 ASN A CA 1
ATOM 542 C C . ASN A 1 71 ? 19.444 8.483 -16.232 1.00 81.19 71 ASN A C 1
ATOM 544 O O . ASN A 1 71 ? 20.137 8.663 -15.230 1.00 81.19 71 ASN A O 1
ATOM 548 N N . GLN A 1 72 ? 18.397 7.651 -16.196 1.00 86.44 72 GLN A N 1
ATOM 549 C CA . GLN A 1 72 ? 18.025 6.857 -15.023 1.00 86.44 72 GLN A CA 1
ATOM 550 C C . GLN A 1 72 ? 18.420 5.391 -15.209 1.00 86.44 72 GLN A C 1
ATOM 552 O O . GLN A 1 72 ? 18.104 4.769 -16.218 1.00 86.44 72 GLN A O 1
ATOM 557 N N . GLN A 1 73 ? 19.037 4.805 -14.177 1.00 86.25 73 GLN A N 1
ATOM 558 C CA . GLN A 1 73 ? 19.383 3.375 -14.152 1.00 86.25 73 GLN A CA 1
ATOM 559 C C . GLN A 1 73 ? 18.152 2.450 -14.178 1.00 86.25 73 GLN A C 1
ATOM 561 O O . GLN A 1 73 ? 18.306 1.252 -14.374 1.00 86.25 73 GLN A O 1
ATOM 566 N N . TYR A 1 74 ? 16.948 2.981 -13.942 1.00 90.88 74 TYR A N 1
ATOM 567 C CA . TYR A 1 74 ? 15.671 2.268 -13.971 1.00 90.88 74 TYR A CA 1
ATOM 568 C C . TYR A 1 74 ? 14.786 2.775 -15.111 1.00 90.88 74 TYR A C 1
ATOM 570 O O . TYR A 1 74 ? 14.932 3.912 -15.555 1.00 90.88 74 TYR A O 1
ATOM 578 N N . PHE A 1 75 ? 13.869 1.933 -15.592 1.00 91.81 75 PHE A N 1
ATOM 579 C CA . PHE A 1 75 ? 12.925 2.324 -16.640 1.00 91.81 75 PHE A CA 1
ATOM 580 C C . PHE A 1 75 ? 11.734 3.101 -16.064 1.00 91.81 75 PHE A C 1
ATOM 582 O O . PHE A 1 75 ? 11.291 4.102 -16.630 1.00 91.81 75 PHE A O 1
ATOM 589 N N . GLY A 1 76 ? 11.240 2.661 -14.905 1.00 91.50 76 GLY A N 1
ATOM 590 C CA . GLY A 1 76 ? 10.198 3.359 -14.166 1.00 91.50 76 GLY A CA 1
ATOM 591 C C . GLY A 1 76 ? 10.240 3.068 -12.669 1.00 91.50 76 GLY A C 1
ATOM 592 O O . GLY A 1 76 ? 10.934 2.167 -12.192 1.00 91.50 76 GLY A O 1
ATOM 593 N N . ARG A 1 77 ? 9.497 3.876 -11.914 1.00 92.38 77 ARG A N 1
ATOM 594 C CA . ARG A 1 77 ? 9.466 3.859 -10.452 1.00 92.38 77 ARG A CA 1
ATOM 595 C C . ARG A 1 77 ? 8.047 4.087 -9.958 1.00 92.38 77 ARG A C 1
ATOM 597 O O . ARG A 1 77 ? 7.335 4.941 -10.482 1.00 92.38 77 ARG A O 1
ATOM 604 N N . HIS A 1 78 ? 7.653 3.349 -8.928 1.00 92.56 78 HIS A N 1
ATOM 605 C CA . HIS A 1 78 ? 6.371 3.527 -8.259 1.00 92.56 78 HIS A CA 1
ATOM 606 C C . HIS A 1 78 ? 6.547 3.833 -6.781 1.00 92.56 78 HIS A C 1
ATOM 608 O O . HIS A 1 78 ? 7.477 3.345 -6.141 1.00 92.56 78 HIS A O 1
ATOM 614 N N . TYR A 1 79 ? 5.600 4.596 -6.244 1.00 92.00 79 TYR A N 1
ATOM 615 C CA . TYR A 1 79 ? 5.491 4.874 -4.823 1.00 92.00 79 TYR A CA 1
ATOM 616 C C . TYR A 1 79 ? 4.131 4.424 -4.306 1.00 92.00 79 TYR A C 1
ATOM 618 O O . TYR A 1 79 ? 3.112 4.618 -4.970 1.00 92.00 79 TYR A O 1
ATOM 626 N N . GLY A 1 80 ? 4.117 3.851 -3.109 1.00 92.50 80 GLY A N 1
ATOM 627 C CA . GLY A 1 80 ? 2.893 3.404 -2.459 1.00 92.50 80 GLY A CA 1
ATOM 628 C C . GLY A 1 80 ? 3.053 3.232 -0.958 1.00 92.50 80 GLY A C 1
ATOM 629 O O . GLY A 1 80 ? 4.109 3.502 -0.383 1.00 92.50 80 GLY A O 1
ATOM 630 N N . ILE A 1 81 ? 1.992 2.757 -0.315 1.00 93.81 81 ILE A N 1
ATOM 631 C CA . ILE A 1 81 ? 1.977 2.483 1.122 1.00 93.81 81 ILE A CA 1
ATOM 632 C C . ILE A 1 81 ? 2.026 0.982 1.363 1.00 93.81 81 ILE A C 1
ATOM 634 O O . ILE A 1 81 ? 1.340 0.207 0.693 1.00 93.81 81 ILE A O 1
ATOM 638 N N . GLY A 1 82 ? 2.815 0.582 2.356 1.00 94.81 82 GLY A N 1
ATOM 639 C CA . GLY A 1 82 ? 2.782 -0.755 2.917 1.00 94.81 82 GLY A CA 1
ATOM 640 C C . GLY A 1 82 ? 2.434 -0.759 4.403 1.00 94.81 82 GLY A C 1
ATOM 641 O O . GLY A 1 82 ? 2.812 0.157 5.139 1.00 94.81 82 GLY A O 1
ATOM 642 N N . VAL A 1 83 ? 1.748 -1.812 4.848 1.00 95.31 83 VAL A N 1
ATOM 643 C CA . VAL A 1 83 ? 1.404 -2.058 6.255 1.00 95.31 83 VAL A CA 1
ATOM 644 C C . VAL A 1 83 ? 2.069 -3.340 6.739 1.00 95.31 83 VAL A C 1
ATOM 646 O O . VAL A 1 83 ? 1.930 -4.393 6.121 1.00 95.31 83 VAL A O 1
ATOM 649 N N . VAL A 1 84 ? 2.786 -3.269 7.857 1.00 94.06 84 VAL A N 1
ATOM 650 C CA . VAL A 1 84 ? 3.441 -4.422 8.474 1.00 94.06 84 VAL A CA 1
ATOM 651 C C . VAL A 1 84 ? 2.438 -5.185 9.339 1.00 94.06 84 VAL A C 1
ATOM 653 O O . VAL A 1 84 ? 2.088 -4.733 10.430 1.00 94.06 84 VAL A O 1
ATOM 656 N N . ALA A 1 85 ? 2.009 -6.364 8.887 1.00 92.06 85 ALA A N 1
ATOM 657 C CA . ALA A 1 85 ? 1.112 -7.256 9.627 1.00 92.06 85 ALA A CA 1
ATOM 658 C C . ALA A 1 85 ? 1.580 -8.716 9.526 1.00 92.06 85 ALA A C 1
ATOM 660 O O . ALA A 1 85 ? 1.948 -9.167 8.442 1.00 92.06 85 ALA A O 1
ATOM 661 N N . LYS A 1 86 ? 1.582 -9.456 10.646 1.00 88.38 86 LYS A N 1
ATOM 662 C CA . LYS A 1 86 ? 2.119 -10.837 10.746 1.00 88.38 86 LYS A CA 1
ATOM 663 C C . LYS A 1 86 ? 3.531 -10.982 10.120 1.00 88.38 86 LYS A C 1
ATOM 665 O O . LYS A 1 86 ? 3.783 -11.880 9.325 1.00 88.38 86 LYS A O 1
ATOM 670 N N . ASN A 1 87 ? 4.440 -10.062 10.467 1.00 88.25 87 ASN A N 1
ATOM 671 C CA . ASN A 1 87 ? 5.817 -9.931 9.939 1.00 88.25 87 ASN A CA 1
ATOM 672 C C . ASN A 1 87 ? 5.964 -9.815 8.400 1.00 88.25 87 ASN A C 1
ATOM 674 O O . ASN A 1 87 ? 7.006 -10.123 7.818 1.00 88.25 87 ASN A O 1
ATOM 678 N N . VAL A 1 88 ? 4.914 -9.353 7.728 1.00 91.56 88 VAL A N 1
ATOM 679 C CA . VAL A 1 88 ? 4.866 -9.175 6.277 1.00 91.56 88 VAL A CA 1
ATOM 680 C C . VAL A 1 88 ? 4.491 -7.728 5.966 1.00 91.56 88 VAL A C 1
ATOM 682 O O . VAL A 1 88 ? 3.600 -7.170 6.605 1.00 91.56 88 VAL A O 1
ATOM 685 N N . LEU A 1 89 ? 5.176 -7.110 5.000 1.00 94.44 89 LEU A N 1
ATOM 686 C CA . LEU A 1 89 ? 4.841 -5.781 4.492 1.00 94.44 89 LEU A CA 1
ATOM 687 C C . LEU A 1 89 ? 3.836 -5.922 3.348 1.00 94.44 89 LEU A C 1
ATOM 689 O O . LEU A 1 89 ? 4.206 -6.250 2.221 1.00 94.44 89 LEU A O 1
ATOM 693 N N . TRP A 1 90 ? 2.570 -5.685 3.661 1.00 94.75 90 TRP A N 1
ATOM 694 C CA . TRP A 1 90 ? 1.437 -5.774 2.748 1.00 94.75 90 TRP A CA 1
ATOM 695 C C . TRP A 1 90 ? 1.241 -4.480 1.971 1.00 94.75 90 TRP A C 1
ATOM 697 O O . TRP A 1 90 ? 1.230 -3.418 2.582 1.00 94.75 90 TRP A O 1
ATOM 707 N N . THR A 1 91 ? 1.031 -4.550 0.660 1.00 94.75 91 THR A N 1
ATOM 708 C CA . THR A 1 91 ? 0.802 -3.382 -0.204 1.00 94.75 91 THR A CA 1
ATOM 709 C C . THR A 1 91 ? -0.152 -3.718 -1.359 1.00 94.75 91 THR A C 1
ATOM 711 O O . THR A 1 91 ? -0.614 -4.855 -1.478 1.00 94.75 91 THR A O 1
ATOM 714 N N . GLU A 1 92 ? -0.488 -2.745 -2.206 1.00 92.00 92 GLU A N 1
ATOM 715 C CA . GLU A 1 92 ? -1.265 -3.012 -3.420 1.00 92.00 92 GLU A CA 1
ATOM 716 C C . GLU A 1 92 ? -0.411 -3.689 -4.503 1.00 92.00 92 GLU A C 1
ATOM 718 O O . GLU A 1 92 ? 0.798 -3.465 -4.606 1.00 92.00 92 GLU A O 1
ATOM 723 N N . LYS A 1 93 ? -1.035 -4.502 -5.360 1.00 91.12 93 LYS A N 1
ATOM 724 C CA . LYS A 1 93 ? -0.314 -5.273 -6.387 1.00 91.12 93 LYS A CA 1
ATOM 725 C C . LYS A 1 93 ? 0.476 -4.397 -7.371 1.00 91.12 93 LYS A C 1
ATOM 727 O O . LYS A 1 93 ? 1.531 -4.808 -7.843 1.00 91.12 93 LYS A O 1
ATOM 732 N N . GLN A 1 94 ? 0.003 -3.180 -7.631 1.00 89.81 94 GLN A N 1
ATOM 733 C CA . GLN A 1 94 ? 0.645 -2.216 -8.533 1.00 89.81 94 GLN A CA 1
ATOM 734 C C . GLN A 1 94 ? 1.944 -1.619 -7.967 1.00 89.81 94 GLN A C 1
ATOM 736 O O . GLN A 1 94 ? 2.804 -1.218 -8.742 1.00 89.81 94 GLN A O 1
ATOM 741 N N . VAL A 1 95 ? 2.132 -1.612 -6.642 1.00 92.88 95 VAL A N 1
ATOM 742 C CA . VAL A 1 95 ? 3.411 -1.217 -6.027 1.00 92.88 95 VAL A CA 1
ATOM 743 C C . VAL A 1 95 ? 4.473 -2.278 -6.286 1.00 92.88 95 VAL A C 1
ATOM 745 O O . VAL A 1 95 ? 5.598 -1.931 -6.619 1.00 92.88 95 VAL A O 1
ATOM 748 N N . LEU A 1 96 ? 4.111 -3.562 -6.189 1.00 92.31 96 LEU A N 1
ATOM 749 C CA . LEU A 1 96 ? 5.023 -4.675 -6.469 1.00 92.31 96 LEU A CA 1
ATOM 750 C C . LEU A 1 96 ? 5.302 -4.847 -7.976 1.00 92.31 96 LEU A C 1
ATOM 752 O O . LEU A 1 96 ? 6.387 -5.283 -8.357 1.00 92.31 96 LEU A O 1
ATOM 756 N N . TYR A 1 97 ? 4.340 -4.492 -8.833 1.00 91.75 97 TYR A N 1
ATOM 757 C CA . TYR A 1 97 ? 4.448 -4.598 -10.292 1.00 91.75 97 TYR A CA 1
ATOM 758 C C . TYR A 1 97 ? 4.043 -3.275 -10.984 1.00 91.75 97 TYR A C 1
ATOM 760 O O . TYR A 1 97 ? 2.951 -3.187 -11.560 1.00 91.75 97 TYR A O 1
ATOM 768 N N . PRO A 1 98 ? 4.902 -2.234 -10.948 1.00 91.81 98 PRO A N 1
ATOM 769 C CA . PRO A 1 98 ? 4.595 -0.894 -11.472 1.00 91.81 98 PRO A CA 1
ATOM 770 C C . PRO A 1 98 ? 4.083 -0.864 -12.919 1.00 91.81 98 PRO A C 1
ATOM 772 O O . PRO A 1 98 ? 3.127 -0.153 -13.251 1.00 91.81 98 PRO A O 1
ATOM 775 N N . TRP A 1 99 ? 4.698 -1.685 -13.773 1.00 91.31 99 TRP A N 1
ATOM 776 C CA . TRP A 1 99 ? 4.452 -1.775 -15.213 1.00 91.31 99 TRP A CA 1
ATOM 777 C C . TRP A 1 99 ? 3.011 -2.151 -15.587 1.00 91.31 99 TRP A C 1
ATOM 779 O O . TRP A 1 99 ? 2.562 -1.830 -16.684 1.00 91.31 99 TRP A O 1
ATOM 789 N N . LEU A 1 100 ? 2.231 -2.740 -14.668 1.00 88.19 100 LEU A N 1
ATOM 790 C CA . LEU A 1 100 ? 0.796 -2.989 -14.878 1.00 88.19 100 LEU A CA 1
ATOM 791 C C . LEU A 1 100 ? 0.004 -1.692 -15.144 1.00 88.19 100 LEU A C 1
ATOM 793 O O . LEU A 1 100 ? -1.051 -1.718 -15.790 1.00 88.19 100 LEU A O 1
ATOM 797 N N . THR A 1 101 ? 0.510 -0.550 -14.666 1.00 86.12 101 THR A N 1
ATOM 798 C CA . THR A 1 101 ? -0.127 0.770 -14.817 1.00 86.12 101 THR A CA 1
ATOM 799 C C . THR A 1 101 ? 0.701 1.806 -15.567 1.00 86.12 101 THR A C 1
ATOM 801 O O . THR A 1 101 ? 0.142 2.824 -15.974 1.00 86.12 101 THR A O 1
ATOM 804 N N . ASP A 1 102 ? 1.990 1.557 -15.802 1.00 88.38 102 ASP A N 1
ATOM 805 C CA . ASP A 1 102 ? 2.846 2.491 -16.528 1.00 88.38 102 ASP A CA 1
ATOM 806 C C . ASP A 1 102 ? 2.462 2.544 -18.015 1.00 88.38 102 ASP A C 1
ATOM 808 O O . ASP A 1 102 ? 2.642 1.586 -18.768 1.00 88.38 102 ASP A O 1
ATOM 812 N N . LYS A 1 103 ? 1.922 3.691 -18.441 1.00 87.19 103 LYS A N 1
ATOM 813 C CA . LYS A 1 103 ? 1.563 3.950 -19.842 1.00 87.19 103 LYS A CA 1
ATOM 814 C C . LYS A 1 103 ? 2.776 3.852 -20.771 1.00 87.19 103 LYS A C 1
ATOM 816 O O . LYS A 1 103 ? 2.615 3.440 -21.910 1.00 87.19 103 LYS A O 1
ATOM 821 N N . SER A 1 104 ? 3.964 4.206 -20.282 1.00 87.44 104 SER A N 1
ATOM 822 C CA . SER A 1 104 ? 5.210 4.212 -21.058 1.00 87.44 104 SER A CA 1
ATOM 823 C C . SER A 1 104 ? 5.621 2.792 -21.433 1.00 87.44 104 SER A C 1
ATOM 825 O O . SER A 1 104 ? 5.925 2.523 -22.588 1.00 87.44 104 SER A O 1
ATOM 827 N N . TYR A 1 105 ? 5.565 1.870 -20.465 1.00 88.69 105 TYR A N 1
ATOM 828 C CA . TYR A 1 105 ? 5.812 0.454 -20.726 1.00 88.69 105 TYR A CA 1
ATOM 829 C C . TYR A 1 105 ? 4.756 -0.133 -21.667 1.00 88.69 105 TYR A C 1
ATOM 831 O O . TYR A 1 105 ? 5.108 -0.872 -22.572 1.00 88.69 105 TYR A O 1
ATOM 839 N N . LYS A 1 106 ? 3.474 0.233 -21.527 1.00 84.94 106 LYS A N 1
ATOM 840 C CA . LYS A 1 106 ? 2.407 -0.286 -22.407 1.00 84.94 106 LYS A CA 1
ATOM 841 C C . LYS A 1 106 ? 2.579 0.054 -23.891 1.00 84.94 106 LYS A C 1
ATOM 843 O O . LYS A 1 106 ? 2.006 -0.651 -24.709 1.00 84.94 106 LYS A O 1
ATOM 848 N N . VAL A 1 107 ? 3.344 1.095 -24.226 1.00 84.44 107 VAL A N 1
ATOM 849 C CA . VAL A 1 107 ? 3.718 1.412 -25.616 1.00 84.44 107 VAL A CA 1
ATOM 850 C C . VAL A 1 107 ? 4.868 0.518 -26.101 1.00 84.44 107 VAL A C 1
ATOM 852 O O . VAL A 1 107 ? 4.826 0.060 -27.233 1.00 84.44 107 VAL A O 1
ATOM 855 N N . LEU A 1 108 ? 5.847 0.220 -25.238 1.00 80.00 108 LEU A N 1
ATOM 856 C CA . LEU A 1 108 ? 7.015 -0.624 -25.552 1.00 80.00 108 LEU A CA 1
ATOM 857 C C . LEU A 1 108 ? 6.781 -2.131 -25.344 1.00 80.00 108 LEU A C 1
ATOM 859 O O . LEU A 1 108 ? 7.622 -2.944 -25.698 1.00 80.00 108 LEU A O 1
ATOM 863 N N . ALA A 1 109 ? 5.651 -2.538 -24.763 1.00 70.31 109 ALA A N 1
ATOM 864 C CA . ALA A 1 109 ? 5.337 -3.941 -24.474 1.00 70.31 109 ALA A CA 1
ATOM 865 C C . ALA A 1 109 ? 5.067 -4.798 -25.732 1.00 70.31 109 ALA A C 1
ATOM 867 O O . ALA A 1 109 ? 4.776 -5.986 -25.602 1.00 70.31 109 ALA A O 1
ATOM 868 N N . ALA A 1 110 ? 5.111 -4.189 -26.922 1.00 62.31 110 ALA A N 1
ATOM 869 C CA . ALA A 1 110 ? 5.146 -4.879 -28.209 1.00 62.31 110 ALA A CA 1
ATOM 870 C C . ALA A 1 110 ? 6.563 -5.367 -28.577 1.00 62.31 110 ALA A C 1
ATOM 872 O O . ALA A 1 110 ? 6.693 -6.335 -29.324 1.00 62.31 110 ALA A O 1
ATOM 873 N N . ASP A 1 111 ? 7.604 -4.732 -28.031 1.00 65.38 111 ASP A N 1
ATOM 874 C CA . ASP A 1 111 ? 8.999 -5.141 -28.189 1.00 65.38 111 ASP A CA 1
ATOM 875 C C . ASP A 1 111 ? 9.314 -6.315 -27.243 1.00 65.38 111 ASP A C 1
ATOM 877 O O . ASP A 1 111 ? 8.627 -6.530 -26.240 1.00 65.38 111 ASP A O 1
ATOM 881 N N . SER A 1 112 ? 10.393 -7.069 -27.486 1.00 78.00 112 SER A N 1
ATOM 882 C CA . SER A 1 112 ? 10.744 -8.250 -26.669 1.00 78.00 112 SER A CA 1
ATOM 883 C C . SER A 1 112 ? 11.220 -7.942 -25.231 1.00 78.00 112 SER A C 1
ATOM 885 O O . SER A 1 112 ? 11.598 -8.840 -24.471 1.00 78.00 112 SER A O 1
ATOM 887 N N . LEU A 1 113 ? 11.141 -6.671 -24.832 1.00 86.94 113 LEU A N 1
ATOM 888 C CA . LEU A 1 113 ? 11.537 -6.106 -23.548 1.00 86.94 113 LEU A CA 1
ATOM 889 C C . LEU A 1 113 ? 10.581 -6.506 -22.410 1.00 86.94 113 LEU A C 1
ATOM 891 O O . LEU A 1 113 ? 9.494 -5.950 -22.239 1.00 86.94 113 LEU A O 1
ATOM 895 N N . LYS A 1 114 ? 11.020 -7.432 -21.554 1.00 90.12 114 LYS A N 1
ATOM 896 C CA . LYS A 1 114 ? 10.229 -7.963 -20.432 1.00 90.12 114 LYS A CA 1
ATOM 897 C C . LYS A 1 114 ? 10.523 -7.194 -19.133 1.00 90.12 114 LYS A C 1
ATOM 899 O O . LYS A 1 114 ? 11.689 -7.032 -18.764 1.00 90.12 114 LYS A O 1
ATOM 904 N N . PRO A 1 115 ? 9.505 -6.724 -18.391 1.00 92.69 115 PRO A N 1
ATOM 905 C CA . PRO A 1 115 ? 9.709 -5.936 -17.184 1.00 92.69 115 PRO A CA 1
ATOM 906 C C . PRO A 1 115 ? 10.127 -6.826 -16.012 1.00 92.69 115 PRO A C 1
ATOM 908 O O . PRO A 1 115 ? 9.493 -7.838 -15.713 1.00 92.69 115 PRO A O 1
ATOM 911 N N . THR A 1 116 ? 11.182 -6.414 -15.314 1.00 90.88 116 THR A N 1
ATOM 912 C CA . THR A 1 116 ? 11.737 -7.113 -14.150 1.00 90.88 116 THR A CA 1
ATOM 913 C C . THR A 1 116 ? 11.806 -6.174 -12.951 1.00 90.88 116 THR A C 1
ATOM 915 O O . THR A 1 116 ? 12.078 -4.979 -13.086 1.00 90.88 116 THR A O 1
ATOM 918 N N . GLN A 1 117 ? 11.541 -6.701 -11.753 1.00 90.75 117 GLN A N 1
ATOM 919 C CA . GLN A 1 117 ? 11.632 -5.906 -10.530 1.00 90.75 117 GLN A CA 1
ATOM 920 C C . GLN A 1 117 ? 13.056 -5.416 -10.295 1.00 90.75 117 GLN A C 1
ATOM 922 O O . GLN A 1 117 ? 14.015 -6.181 -10.376 1.00 90.75 117 GLN A O 1
ATOM 927 N N . GLY A 1 118 ? 13.167 -4.137 -9.951 1.00 90.19 118 GLY A N 1
ATOM 928 C CA . GLY A 1 118 ? 14.397 -3.540 -9.475 1.00 90.19 118 GLY A CA 1
ATOM 929 C C . GLY A 1 118 ? 14.423 -3.381 -7.964 1.00 90.19 118 GLY A C 1
ATOM 930 O O . GLY A 1 118 ? 13.767 -4.109 -7.215 1.00 90.19 118 GLY A O 1
ATOM 931 N N . LYS A 1 119 ? 15.203 -2.404 -7.503 1.00 91.75 119 LYS A N 1
ATOM 932 C CA . LYS A 1 119 ? 15.406 -2.153 -6.074 1.00 91.75 119 LYS A CA 1
ATOM 933 C C . LYS A 1 119 ? 14.096 -1.743 -5.394 1.00 91.75 119 LYS A C 1
ATOM 935 O O . LYS A 1 119 ? 13.502 -0.719 -5.727 1.00 91.75 119 LYS A O 1
ATOM 940 N N . THR A 1 120 ? 13.688 -2.511 -4.385 1.00 93.44 120 THR A N 1
ATOM 941 C CA . THR A 1 120 ? 12.667 -2.096 -3.417 1.00 93.44 120 THR A CA 1
ATOM 942 C C . THR A 1 120 ? 13.333 -1.308 -2.295 1.00 93.44 120 THR A C 1
ATOM 944 O O . THR A 1 120 ? 14.236 -1.806 -1.615 1.00 93.44 120 THR A O 1
ATOM 947 N N . GLN A 1 121 ? 12.866 -0.091 -2.044 1.00 93.62 121 GLN A N 1
ATOM 948 C CA . GLN A 1 121 ? 13.286 0.718 -0.904 1.00 93.62 121 GLN A CA 1
ATOM 949 C C . GLN A 1 121 ? 12.078 1.075 -0.036 1.00 93.62 121 GLN A C 1
ATOM 951 O O . GLN A 1 121 ? 10.958 1.202 -0.525 1.00 93.62 121 GLN A O 1
ATOM 956 N N . THR A 1 122 ? 12.286 1.249 1.269 1.00 92.19 122 THR A N 1
ATOM 957 C CA . THR A 1 122 ? 11.232 1.705 2.185 1.00 92.19 122 THR A CA 1
ATOM 958 C C . THR A 1 122 ? 11.703 2.792 3.132 1.00 92.19 122 THR A C 1
ATOM 960 O O . THR A 1 122 ? 12.843 2.777 3.594 1.00 92.19 122 THR A O 1
ATOM 963 N N . ALA A 1 123 ? 10.800 3.712 3.455 1.00 89.38 123 ALA A N 1
ATOM 964 C CA . ALA A 1 123 ? 10.952 4.677 4.534 1.00 89.38 123 ALA A CA 1
ATOM 965 C C . ALA A 1 123 ? 9.888 4.415 5.610 1.00 89.38 123 ALA A C 1
ATOM 967 O O . ALA A 1 123 ? 8.743 4.079 5.300 1.00 89.38 123 ALA A O 1
ATOM 968 N N . TYR A 1 124 ? 10.252 4.576 6.881 1.00 84.62 124 TYR A N 1
ATOM 969 C CA . TYR A 1 124 ? 9.286 4.535 7.979 1.00 84.62 124 TYR A CA 1
ATOM 970 C C . TYR A 1 124 ? 8.418 5.792 7.955 1.00 84.62 124 TYR A C 1
ATOM 972 O O . TYR A 1 124 ? 8.943 6.907 7.912 1.00 84.62 124 TYR A O 1
ATOM 980 N N . PHE A 1 125 ? 7.096 5.628 8.030 1.00 77.00 125 PHE A N 1
ATOM 981 C CA . PHE A 1 125 ? 6.208 6.775 8.174 1.00 77.00 125 PHE A CA 1
ATOM 982 C C . PHE A 1 125 ? 6.158 7.210 9.645 1.00 77.00 125 PHE A C 1
ATOM 984 O O . PHE A 1 125 ? 5.462 6.612 10.465 1.00 77.00 125 PHE A O 1
ATOM 991 N N . HIS A 1 126 ? 6.926 8.240 9.998 1.00 68.25 126 HIS A N 1
ATOM 992 C CA . HIS A 1 126 ? 7.024 8.725 11.373 1.00 68.25 126 HIS A CA 1
ATOM 993 C C . HIS A 1 126 ? 5.935 9.758 11.698 1.00 68.25 126 HIS A C 1
ATOM 995 O O . HIS A 1 126 ? 5.956 10.894 11.237 1.00 68.25 126 HIS A O 1
ATOM 1001 N N . TYR A 1 127 ? 5.015 9.366 12.576 1.00 61.41 127 TYR A N 1
ATOM 1002 C CA . TYR A 1 127 ? 3.795 10.103 12.928 1.00 61.41 127 TYR A CA 1
ATOM 1003 C C . TYR A 1 127 ? 3.983 11.471 13.598 1.00 61.41 127 TYR A C 1
ATOM 1005 O O . TYR A 1 127 ? 3.045 12.271 13.609 1.00 61.41 127 TYR A O 1
ATOM 1013 N N . ASN A 1 128 ? 5.158 11.727 14.175 1.00 57.78 128 ASN A N 1
ATOM 1014 C CA . ASN A 1 128 ? 5.478 13.000 14.827 1.00 57.78 128 ASN A CA 1
ATOM 1015 C C . ASN A 1 128 ? 5.838 14.105 13.821 1.00 57.78 128 ASN A C 1
ATOM 1017 O O . ASN A 1 128 ? 5.967 15.257 14.220 1.00 57.78 128 ASN A O 1
ATOM 1021 N N . TYR A 1 129 ? 5.983 13.777 12.534 1.00 55.22 129 TYR A N 1
ATOM 1022 C CA . TYR A 1 129 ? 6.224 14.761 11.487 1.00 55.22 129 TYR A CA 1
ATOM 1023 C C . TYR A 1 129 ? 4.931 15.050 10.719 1.00 55.22 129 TYR A C 1
ATOM 1025 O O . TYR A 1 129 ? 4.205 14.141 10.316 1.00 55.22 129 TYR A O 1
ATOM 1033 N N . HIS A 1 130 ? 4.666 16.333 10.462 1.00 55.28 130 HIS A N 1
ATOM 1034 C CA . HIS A 1 130 ? 3.542 16.781 9.626 1.00 55.28 130 HIS A CA 1
ATOM 1035 C C . HIS A 1 130 ? 3.685 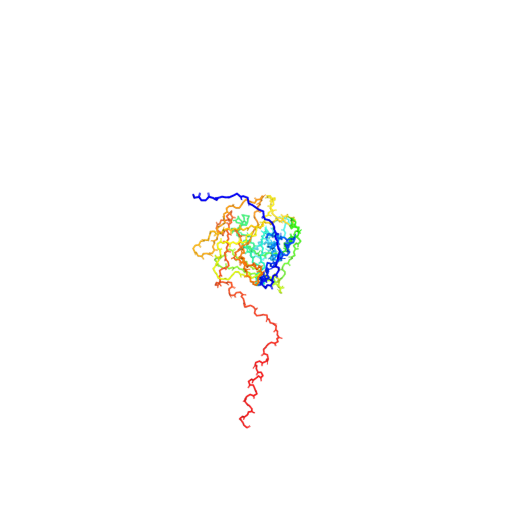16.373 8.143 1.00 55.28 130 HIS A C 1
ATOM 1037 O O . HIS A 1 130 ? 2.724 16.482 7.380 1.00 55.28 130 HIS A O 1
ATOM 1043 N N . ALA A 1 131 ? 4.869 15.890 7.755 1.00 59.31 131 ALA A N 1
ATOM 1044 C CA . ALA A 1 131 ? 5.186 15.265 6.480 1.00 59.31 131 ALA A CA 1
ATOM 1045 C C . ALA A 1 131 ? 6.328 14.249 6.658 1.00 59.31 131 ALA A C 1
ATOM 1047 O O . ALA A 1 131 ? 7.273 14.507 7.404 1.00 59.31 131 ALA A O 1
ATOM 1048 N N . CYS A 1 132 ? 6.292 13.126 5.940 1.00 63.47 132 CYS A N 1
ATOM 1049 C CA . CYS A 1 132 ? 7.463 12.254 5.820 1.00 63.47 132 CYS A CA 1
ATOM 1050 C C . CYS A 1 132 ? 8.492 12.893 4.875 1.00 63.47 132 CYS A C 1
ATOM 1052 O O . CYS A 1 132 ? 8.259 12.931 3.670 1.00 63.47 132 CYS A O 1
ATOM 1054 N N . ASN A 1 133 ? 9.639 13.341 5.400 1.00 63.62 133 ASN A N 1
ATOM 1055 C CA . ASN A 1 133 ? 10.859 13.470 4.596 1.00 63.62 133 ASN A CA 1
ATOM 1056 C C . ASN A 1 133 ? 11.506 12.079 4.540 1.00 63.62 133 ASN A C 1
ATOM 1058 O O . ASN A 1 133 ? 12.240 11.661 5.443 1.00 63.62 133 ASN A O 1
ATOM 1062 N N . CYS A 1 134 ? 11.082 11.300 3.550 1.00 69.31 134 CYS A N 1
ATOM 1063 C CA . CYS A 1 134 ? 11.245 9.858 3.543 1.00 69.31 134 CYS A CA 1
ATOM 1064 C C . CYS A 1 134 ? 12.691 9.440 3.222 1.00 69.31 134 CYS A C 1
ATOM 1066 O O . CYS A 1 134 ? 13.063 9.239 2.072 1.00 69.31 134 CYS A O 1
ATOM 1068 N N . LYS A 1 135 ? 13.514 9.228 4.258 1.00 82.75 135 LYS A N 1
ATOM 1069 C CA . LYS A 1 135 ? 14.846 8.612 4.117 1.00 82.75 135 LYS A CA 1
ATOM 1070 C C . LYS A 1 135 ? 14.714 7.122 3.772 1.00 82.75 135 LYS A C 1
ATOM 1072 O O . LYS A 1 135 ? 14.667 6.271 4.665 1.00 82.75 135 LYS A O 1
ATOM 1077 N N . TYR A 1 136 ? 14.624 6.824 2.478 1.00 88.00 136 TYR A N 1
ATOM 1078 C CA . TYR A 1 136 ? 14.500 5.468 1.945 1.00 88.00 136 TYR A CA 1
ATOM 1079 C C . TYR A 1 136 ? 15.722 4.597 2.267 1.00 88.00 136 TYR A C 1
ATOM 1081 O O . TYR A 1 136 ? 16.870 5.026 2.160 1.00 88.00 136 TYR A O 1
ATOM 1089 N N . LYS A 1 137 ? 15.460 3.343 2.642 1.00 90.62 137 LYS A N 1
ATOM 1090 C CA . LYS A 1 137 ? 16.456 2.285 2.843 1.00 90.62 137 LYS A CA 1
ATOM 1091 C C . LYS A 1 137 ? 16.090 1.071 1.997 1.00 90.62 137 LYS A C 1
ATOM 1093 O O . LYS A 1 137 ? 14.933 0.656 1.979 1.00 90.62 137 LYS A O 1
ATOM 1098 N N . GLU A 1 138 ? 17.070 0.503 1.308 1.00 91.38 138 GLU A N 1
ATOM 1099 C CA . GLU A 1 138 ? 16.902 -0.702 0.492 1.00 91.38 138 GLU A CA 1
ATOM 1100 C C . GLU A 1 138 ? 16.474 -1.909 1.343 1.00 91.38 138 GLU A C 1
ATOM 1102 O O . GLU A 1 138 ? 17.040 -2.173 2.407 1.00 91.38 138 GLU A O 1
ATOM 1107 N N . LEU A 1 139 ? 15.476 -2.655 0.865 1.00 88.00 139 LEU A N 1
ATOM 1108 C CA . LEU A 1 139 ? 15.035 -3.910 1.465 1.00 88.00 139 LEU A CA 1
ATOM 1109 C C . LEU A 1 139 ? 15.815 -5.086 0.858 1.00 88.00 139 LEU A C 1
ATOM 1111 O O . LEU A 1 139 ? 15.385 -5.712 -0.108 1.00 88.00 139 LEU A O 1
ATOM 1115 N N . LYS A 1 140 ? 16.976 -5.399 1.437 1.00 84.62 140 LYS A N 1
ATOM 1116 C CA . LYS A 1 140 ? 17.828 -6.511 0.984 1.00 84.62 140 LYS A CA 1
ATOM 1117 C C . LYS A 1 140 ? 17.261 -7.880 1.384 1.00 84.62 140 LYS A C 1
ATOM 1119 O O . LYS A 1 140 ? 16.703 -8.034 2.467 1.00 84.62 140 LYS A O 1
ATOM 1124 N N . GLY A 1 141 ? 17.452 -8.883 0.521 1.00 77.31 141 GLY A N 1
ATOM 1125 C CA . GLY A 1 141 ? 17.144 -10.293 0.810 1.00 77.31 141 GLY A CA 1
ATOM 1126 C C . GLY A 1 141 ? 15.655 -10.637 0.954 1.00 77.31 141 GLY A C 1
ATOM 1127 O O . GLY A 1 141 ? 15.322 -11.689 1.499 1.00 77.31 141 GLY A O 1
ATOM 1128 N N . ILE A 1 142 ? 14.753 -9.763 0.502 1.00 80.62 142 ILE A N 1
ATOM 1129 C CA . ILE A 1 142 ? 13.308 -9.986 0.603 1.00 80.62 142 ILE A CA 1
ATOM 1130 C C . ILE A 1 142 ? 12.819 -11.057 -0.372 1.00 80.62 142 ILE A C 1
ATOM 1132 O O . ILE A 1 142 ? 13.264 -11.145 -1.513 1.00 80.62 142 ILE A O 1
ATOM 1136 N N . LYS A 1 143 ? 11.830 -11.835 0.074 1.00 84.56 143 LYS A N 1
ATOM 1137 C CA . LYS A 1 143 ? 10.988 -12.654 -0.805 1.00 84.56 143 LYS A CA 1
ATOM 1138 C C . LYS A 1 143 ? 9.641 -11.963 -0.935 1.00 84.56 143 LYS A C 1
ATOM 1140 O O . LYS A 1 143 ? 9.023 -11.656 0.084 1.00 84.56 143 LYS A O 1
ATOM 1145 N N . PHE A 1 144 ? 9.191 -11.731 -2.156 1.00 86.12 144 PHE A N 1
ATOM 1146 C CA . PHE A 1 144 ? 7.905 -11.111 -2.457 1.00 86.12 144 PHE A CA 1
ATOM 1147 C C . PHE A 1 144 ? 6.997 -12.083 -3.200 1.00 86.12 144 PHE A C 1
ATOM 1149 O O . PHE A 1 144 ? 7.466 -13.081 -3.745 1.00 86.12 144 PHE A O 1
ATOM 1156 N N . ASP A 1 145 ? 5.703 -11.784 -3.199 1.00 83.25 145 ASP A N 1
ATOM 1157 C CA . ASP A 1 145 ? 4.665 -12.550 -3.885 1.00 83.25 145 ASP A CA 1
ATOM 1158 C C . ASP A 1 145 ? 3.368 -11.707 -3.923 1.00 83.25 145 ASP A C 1
ATOM 1160 O O . ASP A 1 145 ? 3.274 -10.652 -3.280 1.00 83.25 145 ASP A O 1
ATOM 1164 N N . SER A 1 146 ? 2.349 -12.147 -4.660 1.00 80.31 146 SER A N 1
ATOM 1165 C CA . SER A 1 146 ? 1.021 -11.520 -4.647 1.00 80.31 146 SER A CA 1
ATOM 1166 C C . SER A 1 146 ? -0.079 -12.550 -4.477 1.00 80.31 146 SER A C 1
ATOM 1168 O O . SER A 1 146 ? 0.031 -13.666 -4.971 1.00 80.31 146 SER A O 1
ATOM 1170 N N . ILE A 1 147 ? -1.159 -12.179 -3.788 1.00 74.88 147 ILE A N 1
ATOM 1171 C CA . ILE A 1 147 ? -2.306 -13.074 -3.633 1.00 74.88 147 ILE A CA 1
ATOM 1172 C C . ILE A 1 147 ? -3.043 -13.120 -4.981 1.00 74.88 147 ILE A C 1
ATOM 1174 O O . ILE A 1 147 ? -3.541 -12.079 -5.419 1.00 74.88 147 ILE A O 1
ATOM 1178 N N . PRO A 1 148 ? -3.157 -14.282 -5.653 1.00 59.56 148 PRO A N 1
ATOM 1179 C CA . PRO A 1 148 ? -3.973 -14.390 -6.857 1.00 59.56 148 PRO A CA 1
ATOM 1180 C C . PRO A 1 148 ? -5.421 -13.989 -6.543 1.00 59.56 148 PRO A C 1
ATOM 1182 O O . PRO A 1 148 ? -5.919 -14.287 -5.461 1.00 59.56 148 PRO A O 1
ATOM 1185 N N . LEU A 1 149 ? -6.092 -13.324 -7.489 1.00 61.47 149 LEU A N 1
ATOM 1186 C CA . LEU A 1 149 ? -7.458 -12.771 -7.383 1.00 61.47 149 LEU A CA 1
ATOM 1187 C C . LEU A 1 149 ? -7.637 -11.503 -6.521 1.00 61.47 149 LEU A C 1
ATOM 1189 O O . LEU A 1 149 ? -8.599 -10.775 -6.752 1.00 61.4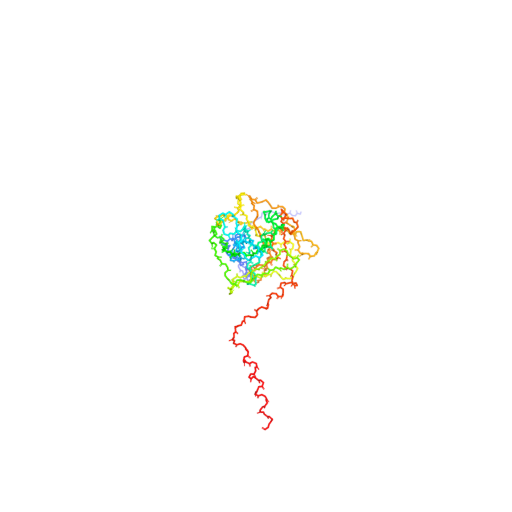7 149 LEU A O 1
ATOM 1193 N N . ASN A 1 150 ? -6.720 -11.167 -5.608 1.00 67.56 150 ASN A N 1
ATOM 1194 C CA . ASN A 1 150 ? -6.791 -9.921 -4.831 1.00 67.56 150 ASN A CA 1
ATOM 1195 C C . ASN A 1 150 ? -5.762 -8.896 -5.334 1.00 67.56 150 ASN A C 1
ATOM 1197 O O . ASN A 1 150 ? -4.645 -9.251 -5.705 1.00 67.56 150 ASN A O 1
ATOM 1201 N N . ASN A 1 151 ? -6.078 -7.597 -5.274 1.00 83.00 151 ASN A N 1
ATOM 1202 C CA . ASN A 1 151 ? -5.123 -6.523 -5.603 1.00 83.00 151 ASN A CA 1
ATOM 1203 C C . ASN A 1 151 ? -4.070 -6.302 -4.490 1.00 83.00 151 ASN A C 1
ATOM 1205 O O . ASN A 1 151 ? -3.644 -5.180 -4.227 1.00 83.00 151 ASN A O 1
ATOM 1209 N N . ILE A 1 152 ? -3.665 -7.373 -3.805 1.00 88.94 152 ILE A N 1
ATOM 1210 C CA . ILE A 1 152 ? -2.786 -7.361 -2.637 1.00 88.94 152 ILE A CA 1
ATOM 1211 C C . ILE A 1 152 ? -1.487 -8.086 -2.990 1.00 88.94 152 ILE A C 1
ATOM 1213 O O . ILE A 1 152 ? -1.483 -9.251 -3.396 1.00 88.94 152 ILE A O 1
ATOM 1217 N N . ALA A 1 153 ? -0.378 -7.390 -2.780 1.00 91.62 153 ALA A N 1
ATOM 1218 C CA . ALA A 1 153 ? 0.976 -7.909 -2.855 1.00 91.62 153 ALA A CA 1
ATOM 1219 C C . ALA A 1 153 ? 1.660 -7.826 -1.493 1.00 91.62 153 ALA A C 1
ATOM 1221 O O . ALA A 1 153 ? 1.189 -7.135 -0.583 1.00 91.62 153 ALA A O 1
ATOM 1222 N N . TYR A 1 154 ? 2.774 -8.538 -1.338 1.00 92.56 154 TYR A N 1
ATOM 1223 C CA . TYR A 1 154 ? 3.507 -8.505 -0.088 1.00 92.56 154 TYR A CA 1
ATOM 1224 C C . TYR A 1 154 ? 5.004 -8.783 -0.217 1.00 92.56 154 TYR A C 1
ATOM 1226 O O . TYR A 1 154 ? 5.450 -9.522 -1.093 1.00 92.56 154 TYR A O 1
ATOM 1234 N N . TYR A 1 155 ? 5.766 -8.235 0.730 1.00 91.94 155 TYR A N 1
ATOM 1235 C CA . TYR A 1 155 ? 7.182 -8.528 0.939 1.00 91.94 155 TYR A CA 1
ATOM 1236 C C . TYR A 1 155 ? 7.367 -9.197 2.309 1.00 91.94 155 TYR A C 1
ATOM 1238 O O . TYR A 1 155 ? 6.969 -8.646 3.341 1.00 91.94 155 TYR A O 1
ATOM 1246 N N . LYS A 1 156 ? 7.983 -10.382 2.346 1.00 89.94 156 LYS A N 1
ATOM 1247 C CA . LYS A 1 156 ? 8.404 -11.047 3.590 1.00 89.94 156 LYS A CA 1
ATOM 1248 C C . LYS A 1 156 ? 9.593 -10.278 4.164 1.00 89.94 156 LYS A C 1
ATOM 1250 O O . LYS A 1 156 ? 10.609 -10.129 3.483 1.00 89.94 156 LYS A O 1
ATOM 1255 N N . LEU A 1 157 ? 9.460 -9.774 5.391 1.00 87.25 157 LEU A N 1
ATOM 1256 C CA . LEU A 1 157 ? 10.502 -8.969 6.025 1.00 87.25 157 LEU A CA 1
ATOM 1257 C C . LEU A 1 157 ? 11.582 -9.859 6.671 1.00 87.25 157 LEU A C 1
ATOM 1259 O O . LEU A 1 157 ? 11.245 -10.885 7.268 1.00 87.25 157 LEU A O 1
ATOM 1263 N N . PRO A 1 158 ? 12.873 -9.489 6.575 1.00 76.88 158 PRO A N 1
ATOM 1264 C CA . PRO A 1 158 ? 13.947 -10.203 7.253 1.00 76.88 158 PRO A CA 1
ATOM 1265 C C . PRO A 1 158 ? 13.955 -9.859 8.751 1.00 76.88 158 PRO A C 1
ATOM 1267 O O . PRO A 1 158 ? 14.123 -8.701 9.129 1.00 76.88 158 PRO A O 1
ATOM 1270 N N . GLY A 1 159 ? 13.801 -10.878 9.603 1.00 79.62 159 GLY A N 1
ATOM 1271 C CA . GLY A 1 159 ? 13.743 -10.726 11.063 1.00 79.62 159 GLY A CA 1
ATOM 1272 C C . GLY A 1 159 ? 12.379 -10.259 11.586 1.00 79.62 159 GLY A C 1
ATOM 1273 O O . GLY A 1 159 ? 11.474 -9.948 10.814 1.00 79.62 159 GLY A O 1
ATOM 1274 N N . GLU A 1 160 ? 12.216 -10.246 12.910 1.00 80.75 160 GLU A N 1
ATOM 1275 C CA . GLU A 1 160 ? 10.964 -9.853 13.567 1.00 80.75 160 GLU A CA 1
ATOM 1276 C C . GLU A 1 160 ? 10.770 -8.331 13.535 1.00 80.75 160 GLU A C 1
ATOM 1278 O O . GLU A 1 160 ? 11.513 -7.566 14.148 1.00 80.75 160 GLU A O 1
ATOM 1283 N N . THR A 1 161 ? 9.738 -7.880 12.823 1.00 82.38 161 THR A N 1
ATOM 1284 C CA . THR A 1 161 ? 9.320 -6.477 12.770 1.00 82.38 161 THR A CA 1
ATOM 1285 C C . THR A 1 161 ? 8.059 -6.275 13.619 1.00 82.38 161 THR A C 1
ATOM 1287 O O . THR A 1 161 ? 7.121 -7.069 13.489 1.00 82.38 161 THR A O 1
ATOM 1290 N N . PRO A 1 162 ? 7.957 -5.195 14.425 1.00 83.44 162 PRO A N 1
ATOM 1291 C CA . PRO A 1 162 ? 6.703 -4.799 15.064 1.00 83.44 162 PRO A CA 1
ATOM 1292 C C . PRO A 1 162 ? 5.571 -4.738 14.035 1.00 83.44 162 PRO A C 1
ATOM 1294 O O . PRO A 1 162 ? 5.667 -4.014 13.045 1.00 83.44 162 PRO A O 1
ATOM 1297 N N . SER A 1 163 ? 4.523 -5.532 14.247 1.00 87.50 163 SER A N 1
ATOM 1298 C CA . SER A 1 163 ? 3.474 -5.749 13.252 1.00 87.50 163 SER A CA 1
ATOM 1299 C C . SER A 1 163 ? 2.092 -5.729 13.889 1.00 87.50 163 SER A C 1
ATOM 1301 O O . SER A 1 163 ? 1.921 -6.165 15.028 1.00 87.50 163 SER A O 1
ATOM 1303 N N . VAL A 1 164 ? 1.104 -5.215 13.157 1.00 91.38 164 VAL A N 1
ATOM 1304 C CA . VAL A 1 164 ? -0.296 -5.285 13.589 1.00 91.38 164 VAL A CA 1
ATOM 1305 C C . VAL A 1 164 ? -0.844 -6.697 13.376 1.00 91.38 164 VAL A C 1
ATOM 1307 O O . VAL A 1 164 ? -0.386 -7.445 12.504 1.00 91.38 164 VAL A O 1
ATOM 1310 N N . LYS A 1 165 ? -1.857 -7.071 14.160 1.00 91.50 165 LYS A N 1
ATOM 1311 C CA . LYS A 1 165 ? -2.663 -8.262 13.872 1.00 91.50 165 LYS A CA 1
ATOM 1312 C C . LYS A 1 165 ? -3.489 -8.011 12.601 1.00 91.50 165 LYS A C 1
ATOM 1314 O O . LYS A 1 165 ? -3.855 -6.874 12.304 1.00 91.50 165 LYS A O 1
ATOM 1319 N N . LEU A 1 166 ? -3.787 -9.072 11.854 1.00 91.75 166 LEU A N 1
ATOM 1320 C CA . LEU A 1 166 ? -4.840 -9.028 10.834 1.00 91.75 166 LEU A CA 1
ATOM 1321 C C . LEU A 1 166 ? -6.199 -9.143 11.530 1.00 91.75 166 LEU A C 1
ATOM 1323 O O . LEU A 1 166 ? -6.278 -9.694 12.627 1.00 91.75 166 LEU A O 1
ATOM 1327 N N . HIS A 1 167 ? -7.249 -8.617 10.908 1.00 90.62 167 HIS A N 1
ATOM 1328 C CA . HIS A 1 167 ? -8.615 -8.857 11.360 1.00 90.62 167 HIS A CA 1
ATOM 1329 C C . HIS A 1 167 ? -8.973 -10.341 11.182 1.00 90.62 167 HIS A C 1
ATOM 1331 O O . HIS A 1 167 ? -8.558 -10.972 10.209 1.00 90.62 167 HIS A O 1
ATOM 1337 N N . GLU A 1 168 ? -9.742 -10.889 12.119 1.00 85.88 168 GLU A N 1
ATOM 1338 C CA . GLU A 1 168 ? -10.148 -12.294 12.141 1.00 85.88 168 GLU A CA 1
ATOM 1339 C C . GLU A 1 168 ? -11.669 -12.347 12.331 1.00 85.88 168 GLU A C 1
ATOM 1341 O O . GLU A 1 168 ? -12.202 -11.680 13.214 1.00 85.88 168 GLU A O 1
ATOM 1346 N N . GLY A 1 169 ? -12.362 -13.112 11.482 1.00 83.69 169 GLY A N 1
ATOM 1347 C CA . GLY A 1 169 ? -13.828 -13.162 11.449 1.00 83.69 169 GLY A CA 1
ATOM 1348 C C . GLY A 1 169 ? -14.442 -12.380 10.284 1.00 83.69 169 GLY A C 1
ATOM 1349 O O . GLY A 1 169 ? -13.911 -12.381 9.170 1.00 83.69 169 GLY A O 1
ATOM 1350 N N . GLU A 1 170 ? -15.608 -11.784 10.530 1.00 85.25 170 GLU A N 1
ATOM 1351 C CA . GLU A 1 170 ? -16.409 -11.059 9.543 1.00 85.25 170 GLU A CA 1
ATOM 1352 C C . GLU A 1 170 ? -15.935 -9.605 9.390 1.00 85.25 170 GLU A C 1
ATOM 1354 O O . GLU A 1 170 ? -16.028 -8.810 10.323 1.00 85.25 170 GLU A O 1
ATOM 1359 N N . ILE A 1 171 ? -15.493 -9.233 8.181 1.00 89.38 171 ILE A N 1
ATOM 1360 C CA . ILE A 1 171 ? -14.994 -7.882 7.883 1.00 89.38 171 ILE A CA 1
ATOM 1361 C C . ILE A 1 171 ? -16.054 -6.820 8.251 1.00 89.38 171 ILE A C 1
ATOM 1363 O O . ILE A 1 171 ? -17.167 -6.858 7.702 1.00 89.38 171 ILE A O 1
ATOM 1367 N N . PRO A 1 172 ? -15.732 -5.854 9.138 1.00 90.50 172 PRO A N 1
ATOM 1368 C CA . PRO A 1 172 ? -16.716 -4.922 9.672 1.00 90.50 172 PRO A CA 1
ATOM 1369 C C . PRO A 1 172 ? -17.066 -3.814 8.677 1.00 90.50 172 PRO A C 1
ATOM 1371 O O . PRO A 1 172 ? -16.233 -3.345 7.898 1.00 90.50 172 PRO A O 1
ATOM 1374 N N . LYS A 1 173 ? -18.312 -3.337 8.751 1.00 91.69 173 LYS A N 1
ATOM 1375 C CA . LYS A 1 173 ? -18.809 -2.204 7.949 1.00 91.69 173 LYS A CA 1
ATOM 1376 C C . LYS A 1 173 ? -18.349 -0.835 8.468 1.00 91.69 173 LYS A C 1
ATOM 1378 O O . LYS A 1 173 ? -18.455 0.145 7.745 1.00 91.69 173 LYS A O 1
ATOM 1383 N N . LEU A 1 174 ? -17.845 -0.747 9.700 1.00 93.44 174 LEU A N 1
ATOM 1384 C CA . LEU A 1 174 ? -17.397 0.491 10.347 1.00 93.44 174 LEU A CA 1
ATOM 1385 C C . LEU A 1 174 ? -16.016 0.275 10.974 1.00 93.44 174 LEU A C 1
ATOM 1387 O O . LEU A 1 174 ? -15.781 -0.749 11.610 1.00 93.44 174 LEU A O 1
ATOM 1391 N N . GLY A 1 175 ? -15.111 1.237 10.811 1.00 93.62 175 GLY A N 1
ATOM 1392 C CA . GLY A 1 175 ? -13.751 1.131 11.340 1.00 93.62 175 GLY A CA 1
ATOM 1393 C C . GLY A 1 175 ? -12.919 2.385 11.102 1.00 93.62 175 GLY A C 1
ATOM 1394 O O . GLY A 1 175 ? -13.432 3.415 10.654 1.00 93.62 175 GLY A O 1
ATOM 1395 N N . ILE A 1 176 ? -11.628 2.304 11.411 1.00 94.75 176 ILE A N 1
ATOM 1396 C CA . ILE A 1 176 ? -10.690 3.416 11.256 1.00 94.75 176 ILE A CA 1
ATOM 1397 C C . ILE A 1 176 ? -9.981 3.314 9.910 1.00 94.75 176 ILE A C 1
ATOM 1399 O O . ILE A 1 176 ? -9.273 2.348 9.633 1.00 94.75 176 ILE A O 1
ATOM 1403 N N . MET A 1 177 ? -10.148 4.343 9.088 1.00 94.75 177 MET A N 1
ATOM 1404 C CA . MET A 1 177 ? -9.477 4.502 7.809 1.00 94.75 177 MET A CA 1
ATOM 1405 C C . MET A 1 177 ? -8.267 5.426 7.960 1.00 94.75 177 MET A C 1
ATOM 1407 O O . MET A 1 177 ? -8.409 6.591 8.346 1.00 94.75 177 MET A O 1
ATOM 1411 N N . VAL A 1 178 ? -7.089 4.916 7.606 1.00 93.81 178 VAL A N 1
ATOM 1412 C CA . VAL A 1 178 ? -5.832 5.669 7.527 1.00 93.81 178 VAL A CA 1
ATOM 1413 C C . VAL A 1 178 ? -5.462 5.826 6.054 1.00 93.81 178 VAL A C 1
ATOM 1415 O O . VAL A 1 178 ? -5.184 4.838 5.380 1.00 93.81 178 VAL A O 1
ATOM 1418 N N . MET A 1 179 ? -5.474 7.053 5.537 1.00 93.19 179 MET A N 1
ATOM 1419 C CA . MET A 1 179 ? -5.134 7.375 4.143 1.00 93.19 179 MET A CA 1
ATOM 1420 C C . MET A 1 179 ? -3.852 8.186 4.075 1.00 93.19 179 MET A C 1
ATOM 1422 O O . MET A 1 179 ? -3.621 9.034 4.935 1.00 93.19 179 MET A O 1
ATOM 1426 N N . PHE A 1 180 ? -3.088 7.998 3.006 1.00 92.06 180 PHE A N 1
ATOM 1427 C CA . PHE A 1 180 ? -1.876 8.750 2.711 1.00 92.06 180 PHE A CA 1
ATOM 1428 C C . PHE A 1 180 ? -2.017 9.472 1.375 1.00 92.06 180 PHE A C 1
ATOM 1430 O O . PHE A 1 180 ? -2.551 8.911 0.414 1.00 92.06 180 PHE A O 1
ATOM 1437 N N . TYR A 1 181 ? -1.549 10.715 1.325 1.00 91.81 181 TYR A N 1
ATOM 1438 C CA . TYR A 1 181 ? -1.686 11.589 0.162 1.00 91.81 181 TYR A CA 1
ATOM 1439 C C . TYR A 1 181 ? -0.499 12.557 0.034 1.00 91.81 181 TYR A C 1
ATOM 1441 O O . TYR A 1 181 ? 0.105 12.932 1.043 1.00 91.81 181 TYR A O 1
ATOM 1449 N N . THR A 1 182 ? -0.176 12.965 -1.194 1.00 90.00 182 THR A N 1
ATOM 1450 C CA . THR A 1 182 ? 0.655 14.150 -1.482 1.00 90.00 182 THR A CA 1
ATOM 1451 C C . THR A 1 182 ? -0.260 15.363 -1.644 1.00 90.00 182 THR A C 1
ATOM 1453 O O . THR A 1 182 ? -1.441 15.200 -1.952 1.00 90.00 182 THR A O 1
ATOM 1456 N N . ILE A 1 183 ? 0.247 16.578 -1.429 1.00 86.19 183 ILE A N 1
ATOM 1457 C CA . ILE A 1 183 ? -0.469 17.801 -1.850 1.00 86.19 183 ILE A CA 1
ATOM 1458 C C . ILE A 1 183 ? -0.115 18.140 -3.298 1.00 86.19 183 ILE A C 1
ATOM 1460 O O . ILE A 1 183 ? -0.981 18.550 -4.065 1.00 86.19 183 ILE A O 1
ATOM 1464 N N . ASP A 1 184 ? 1.134 17.898 -3.680 1.00 77.56 184 ASP A N 1
ATOM 1465 C CA . ASP A 1 184 ? 1.650 18.242 -4.997 1.00 77.56 184 ASP A CA 1
ATOM 1466 C C . ASP A 1 184 ? 1.076 17.309 -6.074 1.00 77.56 184 ASP A C 1
ATOM 1468 O O . ASP A 1 184 ? 0.947 16.093 -5.873 1.00 77.56 184 ASP A O 1
ATOM 1472 N N . ASN A 1 185 ? 0.736 17.897 -7.225 1.00 69.62 185 ASN A N 1
ATOM 1473 C CA . ASN A 1 185 ? 0.241 17.182 -8.407 1.00 69.62 185 ASN A CA 1
ATOM 1474 C C . ASN A 1 185 ? 1.365 16.529 -9.230 1.00 69.62 185 ASN A C 1
ATOM 1476 O O . ASN A 1 185 ? 1.085 15.719 -10.118 1.00 69.62 185 ASN A O 1
ATOM 1480 N N . GLU A 1 186 ? 2.621 16.871 -8.938 1.00 78.00 186 GLU A N 1
ATOM 1481 C CA . GLU A 1 186 ? 3.798 16.313 -9.598 1.00 78.00 186 GLU A CA 1
ATOM 1482 C C . GLU A 1 186 ? 3.924 14.789 -9.396 1.00 78.00 186 GLU A C 1
ATOM 1484 O O . GLU A 1 186 ? 3.367 14.210 -8.451 1.00 78.00 186 GLU A O 1
ATOM 1489 N N . PRO A 1 187 ? 4.664 14.089 -10.275 1.00 79.75 187 PRO A N 1
ATOM 1490 C CA . PRO A 1 187 ? 5.100 12.727 -10.008 1.00 79.75 187 PRO A CA 1
ATOM 1491 C C . PRO A 1 187 ? 5.872 12.661 -8.685 1.00 79.75 187 PRO A C 1
ATOM 1493 O O . PRO A 1 187 ? 6.840 13.387 -8.475 1.00 79.75 187 PRO A O 1
ATOM 1496 N N . MET A 1 188 ? 5.446 11.762 -7.797 1.00 84.88 188 MET A N 1
ATOM 1497 C CA . MET A 1 188 ? 6.112 11.557 -6.515 1.00 84.88 188 MET A CA 1
ATOM 1498 C C . MET A 1 188 ? 7.581 11.165 -6.726 1.00 84.88 188 MET A C 1
ATOM 1500 O O . MET A 1 188 ? 7.903 10.379 -7.617 1.00 84.88 188 MET A O 1
ATOM 1504 N N . ASN A 1 189 ? 8.458 11.705 -5.885 1.00 83.81 189 ASN A N 1
ATOM 1505 C CA . ASN A 1 189 ? 9.897 11.486 -5.885 1.00 83.81 189 ASN A CA 1
ATOM 1506 C C . ASN A 1 189 ? 10.401 11.196 -4.451 1.00 83.81 189 ASN A C 1
ATOM 1508 O O . ASN A 1 189 ? 9.619 11.064 -3.506 1.00 83.81 189 ASN A O 1
ATOM 1512 N N . GLY A 1 190 ? 11.721 11.066 -4.283 1.00 80.69 190 GLY A N 1
ATOM 1513 C CA . GLY A 1 190 ? 12.339 10.693 -3.006 1.00 80.69 190 GLY A CA 1
ATOM 1514 C C . GLY A 1 190 ? 12.156 11.713 -1.871 1.00 80.69 190 GLY A C 1
ATOM 1515 O O . GLY A 1 190 ? 12.197 11.323 -0.705 1.00 80.69 190 GLY A O 1
ATOM 1516 N N . SER A 1 191 ? 11.934 12.990 -2.191 1.00 80.62 191 SER A N 1
ATOM 1517 C CA . SER A 1 191 ? 11.736 14.080 -1.226 1.00 80.62 191 SER A CA 1
ATOM 1518 C C . SER A 1 191 ? 10.274 14.516 -1.071 1.00 80.62 191 SER A C 1
ATOM 1520 O O . SER A 1 191 ? 9.987 15.302 -0.167 1.00 80.62 191 SER A O 1
ATOM 1522 N N . THR A 1 192 ? 9.342 14.008 -1.890 1.00 84.69 192 THR A N 1
ATOM 1523 C CA . THR A 1 192 ? 7.930 14.424 -1.865 1.00 84.69 192 THR A CA 1
ATOM 1524 C C . THR A 1 192 ? 7.277 14.216 -0.486 1.00 84.69 192 THR A C 1
ATOM 1526 O O . THR A 1 192 ? 7.200 13.080 -0.004 1.00 84.69 192 THR A O 1
ATOM 1529 N N . PRO A 1 193 ? 6.727 15.280 0.131 1.00 84.62 193 PRO A N 1
ATOM 1530 C CA . PRO A 1 193 ? 6.004 15.210 1.398 1.00 84.62 193 PRO A CA 1
ATOM 1531 C C . PRO A 1 193 ? 4.785 14.275 1.359 1.00 84.62 193 PRO A C 1
ATOM 1533 O O . PRO A 1 193 ? 3.735 14.609 0.808 1.00 84.62 193 PRO A O 1
ATOM 1536 N N . VAL A 1 194 ? 4.873 13.127 2.036 1.00 87.25 194 VAL A N 1
ATOM 1537 C CA . VAL A 1 194 ? 3.693 12.281 2.285 1.00 87.25 194 VAL A CA 1
ATOM 1538 C C . VAL A 1 194 ? 2.977 12.746 3.551 1.00 87.25 194 VAL A C 1
ATOM 1540 O O . VAL A 1 194 ? 3.575 12.786 4.632 1.00 87.25 194 VAL A O 1
ATOM 1543 N N . LYS A 1 195 ? 1.684 13.057 3.426 1.00 88.25 195 LYS A N 1
ATOM 1544 C CA . LYS A 1 195 ? 0.766 13.362 4.533 1.00 88.25 195 LYS A CA 1
ATOM 1545 C C . LYS A 1 195 ? -0.171 12.190 4.803 1.00 88.25 195 LYS A C 1
ATOM 1547 O O . LYS A 1 195 ? -0.340 11.303 3.971 1.00 88.25 195 LYS A O 1
ATOM 1552 N N . MET A 1 196 ? -0.792 12.198 5.980 1.00 87.75 196 MET A N 1
ATOM 1553 C CA . MET A 1 196 ? -1.705 11.154 6.440 1.00 87.75 196 MET A CA 1
ATOM 1554 C C . MET A 1 196 ? -2.985 11.767 7.022 1.00 87.75 196 MET A C 1
ATOM 1556 O O . MET A 1 196 ? -2.929 12.750 7.761 1.00 87.75 196 MET A O 1
ATOM 1560 N N . SER A 1 197 ? -4.131 11.157 6.725 1.00 89.38 197 SER A N 1
ATOM 1561 C CA . SER A 1 197 ? -5.434 11.447 7.330 1.00 89.38 197 SER A CA 1
ATOM 1562 C C . SER A 1 197 ? -5.970 10.204 8.043 1.00 89.38 197 SER A C 1
ATOM 1564 O O . SER A 1 197 ? -5.829 9.091 7.540 1.00 89.38 197 SER A O 1
ATOM 1566 N N . ILE A 1 198 ? -6.578 10.393 9.215 1.00 91.06 198 ILE A N 1
ATOM 1567 C CA . ILE A 1 198 ? -7.207 9.336 10.015 1.00 91.06 198 ILE A CA 1
ATOM 1568 C C . ILE A 1 198 ? -8.661 9.739 10.222 1.00 91.06 198 ILE A C 1
ATOM 1570 O O . ILE A 1 198 ? -8.930 10.800 10.783 1.00 91.06 198 ILE A O 1
ATOM 1574 N N . THR A 1 199 ? -9.593 8.899 9.781 1.00 91.50 199 THR A N 1
ATOM 1575 C CA . THR A 1 199 ? -11.038 9.144 9.915 1.00 91.50 199 THR A CA 1
ATOM 1576 C C . THR A 1 199 ? -11.765 7.845 10.241 1.00 91.50 199 THR A C 1
ATOM 1578 O O . THR A 1 199 ? -11.342 6.776 9.806 1.00 91.50 199 THR A O 1
ATOM 1581 N N . LYS A 1 200 ? -12.871 7.916 10.986 1.00 92.44 200 LYS A N 1
ATOM 1582 C CA . LYS A 1 200 ? -13.789 6.778 11.114 1.00 92.44 200 LYS A CA 1
ATOM 1583 C C . LYS A 1 200 ? -14.649 6.722 9.850 1.00 92.44 200 LYS A C 1
ATOM 1585 O O . LYS A 1 200 ? -15.191 7.747 9.445 1.00 92.44 200 LYS A O 1
ATOM 1590 N N . GLN A 1 201 ? -14.720 5.564 9.200 1.00 92.75 201 GLN A N 1
ATOM 1591 C CA . GLN A 1 201 ? -15.386 5.400 7.905 1.00 92.75 201 GLN A CA 1
ATOM 1592 C C . GLN A 1 201 ? -16.323 4.201 7.900 1.00 92.75 201 GLN A C 1
ATOM 1594 O O . GLN A 1 201 ? -16.018 3.156 8.478 1.00 92.75 201 GLN A O 1
ATOM 1599 N N . TYR A 1 202 ? -17.441 4.371 7.197 1.00 93.44 202 TYR A N 1
ATOM 1600 C CA . TYR A 1 202 ? -18.318 3.278 6.805 1.00 93.44 202 TYR A CA 1
ATOM 1601 C C . TYR A 1 202 ? -17.881 2.745 5.439 1.00 93.44 202 TYR A C 1
ATOM 1603 O O . TYR A 1 202 ? -17.615 3.535 4.527 1.00 93.44 202 TYR A O 1
ATOM 1611 N N . VAL A 1 203 ? -17.834 1.424 5.307 1.00 93.56 203 VAL A N 1
ATOM 1612 C CA . VAL A 1 203 ? -17.469 0.721 4.078 1.00 93.56 203 VAL A CA 1
ATOM 1613 C C . VAL A 1 203 ? -18.680 -0.027 3.544 1.00 93.56 203 VAL A C 1
ATOM 1615 O O . VAL A 1 203 ? -19.274 -0.853 4.238 1.00 93.56 203 VAL A O 1
ATOM 1618 N N . ASP A 1 204 ? -19.005 0.254 2.290 1.00 93.31 204 ASP A N 1
ATOM 1619 C CA . ASP A 1 204 ? -19.976 -0.499 1.512 1.00 93.31 204 ASP A CA 1
ATOM 1620 C C . ASP A 1 204 ? -19.255 -1.674 0.834 1.00 93.31 204 ASP A C 1
ATOM 1622 O O . ASP A 1 204 ? -18.510 -1.491 -0.133 1.00 93.31 204 ASP A O 1
ATOM 1626 N N . TRP A 1 205 ? -19.372 -2.864 1.424 1.00 90.88 205 TRP A N 1
ATOM 1627 C CA . TRP A 1 205 ? -18.736 -4.092 0.940 1.00 90.88 205 TRP A CA 1
ATOM 1628 C C . TRP A 1 205 ? -19.620 -4.790 -0.094 1.00 90.88 205 TRP A C 1
ATOM 1630 O O . TRP A 1 205 ? -20.827 -4.889 0.104 1.00 90.88 205 TRP A O 1
ATOM 1640 N N . ASN A 1 206 ? -19.010 -5.358 -1.137 1.00 87.12 206 ASN A N 1
ATOM 1641 C CA . ASN A 1 206 ? -19.696 -6.321 -2.001 1.00 87.12 206 ASN A CA 1
ATOM 1642 C C . ASN A 1 206 ? -20.127 -7.581 -1.221 1.00 87.12 206 ASN A C 1
ATOM 1644 O O . ASN A 1 206 ? -19.610 -7.848 -0.135 1.00 87.12 206 ASN A O 1
ATOM 1648 N N . ASP A 1 207 ? -21.014 -8.394 -1.798 1.00 75.94 207 ASP A N 1
ATOM 1649 C CA . ASP A 1 207 ? -21.589 -9.579 -1.132 1.00 75.94 207 ASP A CA 1
ATOM 1650 C C . ASP A 1 207 ? -20.515 -10.563 -0.641 1.00 75.94 207 ASP A C 1
ATOM 1652 O O . ASP A 1 207 ? -20.566 -11.066 0.481 1.00 75.94 207 ASP A O 1
ATOM 1656 N N . ALA A 1 208 ? -19.471 -10.764 -1.451 1.00 76.12 208 ALA A N 1
ATOM 1657 C CA . ALA A 1 208 ? -18.317 -11.593 -1.109 1.00 76.12 208 ALA A CA 1
ATOM 1658 C C . ALA A 1 208 ? -17.404 -10.983 -0.023 1.00 76.12 208 ALA A C 1
ATOM 1660 O O . ALA A 1 208 ? -16.479 -11.651 0.437 1.00 76.12 208 ALA A O 1
ATOM 1661 N N . ARG A 1 209 ? -17.602 -9.713 0.353 1.00 78.75 209 ARG A N 1
ATOM 1662 C CA . ARG A 1 209 ? -16.741 -8.894 1.228 1.00 78.75 209 ARG A CA 1
ATOM 1663 C C . ARG A 1 209 ? -15.251 -8.982 0.889 1.00 78.75 209 ARG A C 1
ATOM 1665 O O . ARG A 1 209 ? -14.394 -9.059 1.769 1.00 78.75 209 ARG A O 1
ATOM 1672 N N . THR A 1 210 ? -14.947 -8.988 -0.405 1.00 83.94 210 THR A N 1
ATOM 1673 C CA . THR A 1 210 ? -13.585 -8.884 -0.950 1.00 83.94 210 THR A CA 1
ATOM 1674 C C . THR A 1 210 ? -13.217 -7.438 -1.252 1.00 83.94 210 THR A C 1
ATOM 1676 O O . THR A 1 210 ? -12.068 -7.047 -1.049 1.00 83.94 210 THR A O 1
ATOM 1679 N N . ILE A 1 211 ? -14.183 -6.649 -1.731 1.00 89.75 211 ILE A N 1
ATOM 1680 C CA . ILE A 1 211 ? -13.980 -5.298 -2.254 1.00 89.75 211 ILE A CA 1
ATOM 1681 C C . ILE A 1 211 ? -14.976 -4.346 -1.591 1.00 89.75 211 ILE A C 1
ATOM 1683 O O . ILE A 1 211 ? -16.176 -4.612 -1.559 1.00 89.75 211 ILE A O 1
ATOM 1687 N N . GLY A 1 212 ? -14.470 -3.232 -1.066 1.00 91.06 212 GLY A N 1
ATOM 1688 C CA . GLY A 1 212 ? -15.254 -2.210 -0.377 1.00 91.06 212 GLY A CA 1
ATOM 1689 C C . GLY A 1 212 ? -15.141 -0.839 -1.035 1.00 91.06 212 GLY A C 1
ATOM 1690 O O . GLY A 1 212 ? -14.054 -0.419 -1.444 1.00 91.06 212 GLY A O 1
ATOM 1691 N N . LYS A 1 213 ? -16.257 -0.116 -1.102 1.00 92.62 213 LYS A N 1
ATOM 1692 C CA . LYS A 1 213 ? -16.316 1.297 -1.492 1.00 92.62 213 LYS A CA 1
ATOM 1693 C C . LYS A 1 213 ? -16.418 2.168 -0.239 1.00 92.62 213 LYS A C 1
ATOM 1695 O O . LYS A 1 213 ? -17.125 1.841 0.711 1.00 92.62 213 LYS A O 1
ATOM 1700 N N . LEU A 1 214 ? -15.710 3.294 -0.244 1.00 89.81 214 LEU A N 1
ATOM 1701 C CA . LEU A 1 214 ? -15.815 4.319 0.796 1.00 89.81 214 LEU A CA 1
ATOM 1702 C C . LEU A 1 214 ? -16.825 5.391 0.380 1.00 89.81 214 LEU A C 1
ATOM 1704 O O . LEU A 1 214 ? -16.936 5.721 -0.803 1.00 89.81 214 LEU A O 1
ATOM 1708 N N . LYS A 1 215 ? -17.504 6.005 1.359 1.00 84.69 215 LYS A N 1
ATOM 1709 C CA . LYS A 1 215 ? -18.174 7.297 1.131 1.00 84.69 215 LYS A CA 1
ATOM 1710 C C . LYS A 1 215 ? -17.137 8.318 0.646 1.00 84.69 215 LYS A C 1
ATOM 1712 O O . LYS A 1 215 ? -15.990 8.274 1.077 1.00 84.69 215 LYS A O 1
ATOM 1717 N N . LYS A 1 216 ? -17.520 9.231 -0.255 1.00 81.06 216 LYS A N 1
ATOM 1718 C CA . LYS A 1 216 ? -16.589 10.167 -0.916 1.00 81.06 216 LYS A CA 1
ATOM 1719 C C . LYS A 1 216 ? -15.802 10.998 0.106 1.00 81.06 216 LYS A C 1
ATOM 1721 O O . LYS A 1 216 ? -16.364 11.865 0.771 1.00 81.06 216 LYS A O 1
ATOM 1726 N N . ILE A 1 217 ? -14.492 10.771 0.180 1.00 82.25 217 ILE A N 1
ATOM 1727 C CA . ILE A 1 217 ? -13.581 11.500 1.067 1.00 82.25 217 ILE A CA 1
ATOM 1728 C C . ILE A 1 217 ? -12.934 12.636 0.273 1.00 82.25 217 ILE A C 1
ATOM 1730 O O . ILE A 1 217 ? -12.290 12.394 -0.747 1.00 82.25 217 ILE A O 1
ATOM 1734 N N . LYS A 1 218 ? -13.092 13.879 0.739 1.00 85.94 218 LYS A N 1
ATOM 1735 C CA . LYS A 1 218 ? -12.338 15.026 0.216 1.00 85.94 218 LYS A CA 1
ATOM 1736 C C . LYS A 1 218 ? -10.986 15.087 0.932 1.00 85.94 218 LYS A C 1
ATOM 1738 O O . LYS A 1 218 ? -10.939 15.332 2.134 1.00 85.94 218 LYS A O 1
ATOM 1743 N N . LEU A 1 219 ? -9.903 14.857 0.196 1.00 87.38 219 LEU A N 1
ATOM 1744 C CA . LEU A 1 219 ? -8.527 15.115 0.629 1.00 87.38 219 LEU A CA 1
ATOM 1745 C C . LEU A 1 219 ? -7.955 16.264 -0.217 1.00 87.38 219 LEU A C 1
ATOM 1747 O O . LEU A 1 219 ? -8.357 16.400 -1.372 1.00 87.38 219 LEU A O 1
ATOM 1751 N N . PRO A 1 220 ? -7.030 17.082 0.316 1.00 87.12 220 PRO A N 1
ATOM 1752 C CA . PRO A 1 220 ? -6.504 18.262 -0.376 1.00 87.12 220 PRO A CA 1
ATOM 1753 C C . PRO A 1 220 ? -5.435 17.924 -1.436 1.00 87.12 220 PRO A C 1
ATOM 1755 O O . PRO A 1 220 ? -4.644 18.786 -1.794 1.00 87.12 220 PRO A O 1
ATOM 1758 N N . GLY A 1 221 ? -5.361 16.673 -1.897 1.00 88.88 221 GLY A N 1
ATOM 1759 C CA . GLY A 1 221 ? -4.353 16.228 -2.853 1.00 88.88 221 GLY A CA 1
ATOM 1760 C C . GLY A 1 221 ? -4.443 14.737 -3.183 1.00 88.88 221 GLY A C 1
ATOM 1761 O O . GLY A 1 221 ? -5.415 14.055 -2.839 1.00 88.88 221 GLY A O 1
ATOM 1762 N N . LYS A 1 222 ? -3.435 14.235 -3.898 1.00 90.50 222 LYS A N 1
ATOM 1763 C CA . LYS A 1 222 ? -3.442 12.931 -4.571 1.00 90.50 222 LYS A CA 1
ATOM 1764 C C . LYS A 1 222 ? -3.190 11.772 -3.607 1.00 90.50 222 LYS A C 1
ATOM 1766 O O . LYS A 1 222 ? -2.196 11.739 -2.891 1.00 90.50 222 LYS A O 1
ATOM 1771 N N . ILE A 1 223 ? -4.076 10.778 -3.636 1.00 91.88 223 ILE A N 1
ATOM 1772 C CA . ILE A 1 223 ? -3.985 9.570 -2.805 1.00 91.88 223 ILE A CA 1
ATOM 1773 C C . ILE A 1 223 ? -2.820 8.683 -3.278 1.00 91.88 223 ILE A C 1
ATOM 1775 O O . ILE A 1 223 ? -2.640 8.459 -4.477 1.00 91.88 223 ILE A O 1
ATOM 1779 N N . ILE A 1 224 ? -2.045 8.172 -2.319 1.00 91.38 224 ILE A N 1
ATOM 1780 C CA . ILE A 1 224 ? -0.916 7.242 -2.520 1.00 91.38 224 ILE A CA 1
ATOM 1781 C C . ILE A 1 224 ? -1.281 5.828 -2.044 1.00 91.38 224 ILE A C 1
ATOM 1783 O O . ILE A 1 224 ? -0.743 4.838 -2.528 1.00 91.38 224 ILE A O 1
ATOM 1787 N N . GLY A 1 225 ? -2.190 5.726 -1.074 1.00 93.62 225 GLY A N 1
ATOM 1788 C CA . GLY A 1 225 ? -2.640 4.463 -0.505 1.00 93.62 225 GLY A CA 1
ATOM 1789 C C . GLY A 1 225 ? -3.357 4.660 0.821 1.00 93.62 225 GLY A C 1
ATOM 1790 O O . GLY A 1 225 ? -3.537 5.781 1.303 1.00 93.62 225 GLY A O 1
ATOM 1791 N N . GLY A 1 226 ? -3.742 3.558 1.446 1.00 94.75 226 GLY A N 1
ATOM 1792 C CA . GLY A 1 226 ? -4.278 3.572 2.798 1.00 94.75 226 GLY A CA 1
ATOM 1793 C C . GLY A 1 226 ? -4.552 2.178 3.333 1.00 94.75 226 GLY A C 1
ATOM 1794 O O . GLY A 1 226 ? -4.299 1.174 2.669 1.00 94.75 226 GLY A O 1
ATOM 1795 N N . ALA A 1 227 ? -5.093 2.121 4.540 1.00 96.19 227 ALA A N 1
ATOM 1796 C CA . ALA A 1 227 ? -5.536 0.887 5.160 1.00 96.19 227 ALA A CA 1
ATOM 1797 C C . ALA A 1 227 ? -6.701 1.132 6.119 1.00 96.19 227 ALA A C 1
ATOM 1799 O O . ALA A 1 227 ? -6.816 2.195 6.735 1.00 96.19 227 ALA A O 1
ATOM 1800 N N . PHE A 1 228 ? -7.549 0.118 6.236 1.00 96.12 228 PHE A N 1
ATOM 1801 C CA . PHE A 1 228 ? -8.739 0.110 7.069 1.00 96.12 228 PHE A CA 1
ATOM 1802 C C . PHE A 1 228 ? -8.570 -0.899 8.204 1.00 96.12 228 PHE A C 1
ATOM 1804 O O . PHE A 1 228 ? -8.171 -2.047 7.979 1.00 96.12 228 PHE A O 1
ATOM 1811 N N . PHE A 1 229 ? -8.873 -0.458 9.422 1.00 95.75 229 PHE A N 1
ATOM 1812 C CA . PHE A 1 229 ? -8.654 -1.200 10.657 1.00 95.75 229 PHE A CA 1
ATOM 1813 C C . PHE A 1 229 ? -9.960 -1.383 11.418 1.00 95.75 229 PHE A C 1
ATOM 1815 O O . PHE A 1 229 ? -10.7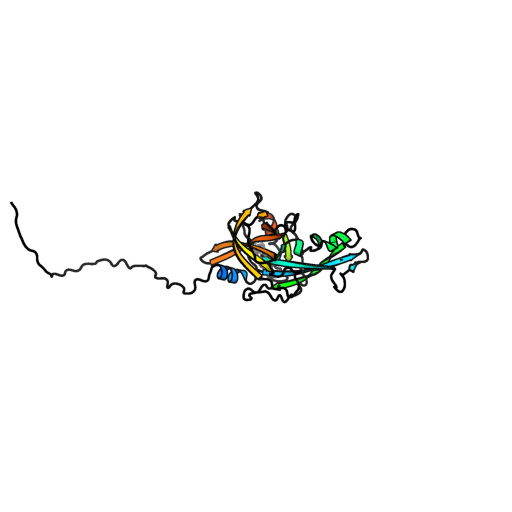26 -0.431 11.595 1.00 95.75 229 PHE A O 1
ATOM 1822 N N . SER A 1 230 ? -10.173 -2.589 11.936 1.00 94.12 230 SER A N 1
ATOM 1823 C CA . SER A 1 230 ? -11.187 -2.830 12.957 1.00 94.12 230 SER A CA 1
ATOM 1824 C C . SER A 1 230 ? -10.644 -2.427 14.325 1.00 94.12 230 SER A C 1
ATOM 1826 O O . SER A 1 230 ? -9.523 -2.804 14.679 1.00 94.12 230 SER A O 1
ATOM 1828 N N . GLU A 1 231 ? -11.454 -1.717 15.102 1.00 91.00 231 GLU A N 1
ATOM 1829 C CA . GLU A 1 231 ? -11.207 -1.480 16.525 1.00 91.00 231 GLU A CA 1
ATOM 1830 C C . GLU A 1 231 ? -11.553 -2.764 17.295 1.00 91.00 231 GLU A C 1
ATOM 1832 O O . GLU A 1 231 ? -12.609 -3.352 17.065 1.00 91.00 231 GLU A O 1
ATOM 1837 N N . ASN A 1 232 ? -10.659 -3.216 18.171 1.00 86.12 232 ASN A N 1
ATOM 1838 C CA . ASN A 1 232 ? -10.858 -4.371 19.044 1.00 86.12 232 ASN A CA 1
ATOM 1839 C C . ASN A 1 232 ? -10.637 -3.931 20.497 1.00 86.12 232 ASN A C 1
ATOM 1841 O O . ASN A 1 232 ? -9.642 -3.267 20.787 1.00 86.12 232 ASN A O 1
ATOM 1845 N N . PHE A 1 233 ? -11.552 -4.279 21.398 1.00 83.06 233 PHE A N 1
ATOM 1846 C CA . PHE A 1 233 ? -11.561 -3.798 22.779 1.00 83.06 233 PHE A CA 1
ATOM 1847 C C . PHE A 1 233 ? -11.332 -4.973 23.735 1.00 83.06 233 PHE A C 1
ATOM 1849 O O . PHE A 1 233 ? -12.256 -5.720 24.046 1.00 83.06 233 PHE A O 1
ATOM 1856 N N . GLU A 1 234 ? -10.096 -5.133 24.209 1.00 77.88 234 GLU A N 1
ATOM 1857 C CA . GLU A 1 234 ? -9.689 -6.219 25.111 1.00 77.88 234 GLU A CA 1
ATOM 1858 C C . GLU A 1 234 ? -9.229 -5.624 26.451 1.00 77.88 234 GLU A C 1
ATOM 1860 O O . GLU A 1 234 ? -8.281 -4.840 26.498 1.00 77.88 234 GLU A O 1
ATOM 1865 N N . MET A 1 235 ? -9.904 -5.986 27.551 1.00 75.56 235 MET A N 1
ATOM 1866 C CA . MET A 1 235 ? -9.524 -5.642 28.938 1.00 75.56 235 MET A CA 1
ATOM 1867 C C . MET A 1 235 ? -9.224 -4.145 29.182 1.00 75.56 235 MET A C 1
ATOM 1869 O O . MET A 1 235 ? -8.273 -3.791 29.873 1.00 75.56 235 MET A O 1
ATOM 1873 N N . GLY A 1 236 ? -10.017 -3.246 28.590 1.00 74.44 236 GLY A N 1
ATOM 1874 C CA . GLY A 1 236 ? -9.822 -1.792 28.710 1.00 74.44 236 GLY A CA 1
ATOM 1875 C C . GLY A 1 236 ? -8.736 -1.207 27.795 1.00 74.44 236 GLY A C 1
ATOM 1876 O O . GLY A 1 236 ? -8.473 -0.006 27.851 1.00 74.44 236 GLY A O 1
ATOM 1877 N N . THR A 1 237 ? -8.132 -2.016 26.922 1.00 78.56 237 THR A N 1
ATOM 1878 C CA . THR A 1 237 ? -7.205 -1.567 25.872 1.00 78.56 237 THR A CA 1
ATOM 1879 C C . THR A 1 237 ? -7.878 -1.573 24.498 1.00 78.56 237 THR A C 1
ATOM 1881 O O . THR A 1 237 ? -8.771 -2.380 24.237 1.00 78.56 237 THR A O 1
ATOM 1884 N N . VAL A 1 238 ? -7.446 -0.671 23.608 1.00 83.75 238 VAL A N 1
ATOM 1885 C CA . VAL A 1 238 ? -7.918 -0.607 22.215 1.00 83.75 238 VAL A CA 1
ATOM 1886 C C . VAL A 1 238 ? -6.818 -1.113 21.287 1.00 83.75 238 VAL A C 1
ATOM 1888 O O . VAL A 1 238 ? -5.799 -0.448 21.086 1.00 83.75 238 VAL A O 1
ATOM 1891 N N . GLY A 1 239 ? -7.027 -2.296 20.719 1.00 88.44 239 GLY A N 1
ATOM 1892 C CA . GLY A 1 239 ? -6.234 -2.844 19.628 1.00 88.44 239 GLY A CA 1
ATOM 1893 C C . GLY A 1 239 ? -6.792 -2.425 18.266 1.00 88.44 239 GLY A C 1
ATOM 1894 O O . GLY A 1 239 ? -7.991 -2.213 18.103 1.00 88.44 239 GLY A O 1
ATOM 1895 N N . TYR A 1 240 ? -5.920 -2.352 17.261 1.00 92.81 240 TYR A N 1
ATOM 1896 C CA . TYR A 1 240 ? -6.307 -2.109 15.870 1.00 92.81 240 TYR A CA 1
ATOM 1897 C C . TYR A 1 240 ? -5.825 -3.271 15.010 1.00 92.81 240 TYR A C 1
ATOM 1899 O O . TYR A 1 240 ? -4.623 -3.544 14.949 1.00 92.81 240 TYR A O 1
ATOM 1907 N N . HIS A 1 241 ? -6.753 -3.972 14.361 1.00 93.94 241 HIS A N 1
ATOM 1908 C CA . HIS A 1 241 ? -6.432 -5.091 13.474 1.00 93.94 241 HIS A CA 1
ATOM 1909 C C . HIS A 1 241 ? -6.641 -4.678 12.014 1.00 93.94 241 HIS A C 1
ATOM 1911 O O . HIS A 1 241 ? -7.657 -4.073 11.673 1.00 93.94 241 HIS A O 1
ATOM 1917 N N . LEU A 1 242 ? -5.682 -4.998 11.144 1.00 94.75 242 LEU A N 1
ATOM 1918 C CA . LEU A 1 242 ? -5.725 -4.660 9.722 1.00 94.75 242 LEU A CA 1
ATOM 1919 C C . LEU A 1 242 ? -6.783 -5.510 9.001 1.00 94.75 242 LEU A C 1
ATOM 1921 O O . LEU A 1 242 ? -6.624 -6.725 8.883 1.00 94.75 242 LEU A O 1
ATOM 1925 N N . ALA A 1 243 ? -7.842 -4.868 8.507 1.00 94.00 243 ALA A N 1
ATOM 1926 C CA . ALA A 1 243 ? -8.962 -5.525 7.835 1.00 94.00 243 ALA A CA 1
ATOM 1927 C C . ALA A 1 243 ? -8.885 -5.422 6.303 1.00 94.00 243 ALA A C 1
ATOM 1929 O O . ALA A 1 243 ? -9.243 -6.373 5.608 1.00 94.00 243 ALA A O 1
ATOM 1930 N N . ALA A 1 244 ? -8.376 -4.308 5.762 1.00 94.56 244 ALA A N 1
ATOM 1931 C CA . ALA A 1 244 ? -8.217 -4.118 4.318 1.00 94.56 244 ALA A CA 1
ATOM 1932 C C . ALA A 1 244 ? -7.118 -3.106 3.956 1.00 94.56 244 ALA A C 1
ATOM 1934 O O . ALA A 1 244 ? -6.794 -2.218 4.749 1.00 94.56 244 ALA A O 1
ATOM 1935 N N . LEU A 1 245 ? -6.589 -3.203 2.734 1.00 95.38 245 LEU A N 1
ATOM 1936 C CA . LEU A 1 245 ? -5.773 -2.153 2.109 1.00 95.38 245 LEU A CA 1
ATOM 1937 C C . LEU A 1 245 ? -6.621 -1.303 1.168 1.00 95.38 245 LEU A C 1
ATOM 1939 O O . LEU A 1 245 ? -7.488 -1.828 0.477 1.00 95.38 245 LEU A O 1
ATOM 1943 N N . TYR A 1 246 ? -6.337 -0.006 1.106 1.00 95.06 246 TYR A N 1
ATOM 1944 C CA . TYR A 1 246 ? -6.932 0.921 0.149 1.00 95.06 246 TYR A CA 1
ATO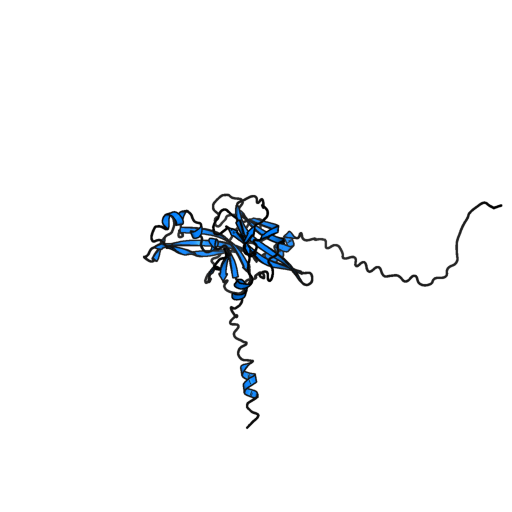M 1945 C C . TYR A 1 246 ? -5.945 1.170 -0.985 1.00 95.06 246 TYR A C 1
ATOM 1947 O O . TYR A 1 246 ? -4.895 1.785 -0.779 1.00 95.06 246 TYR A O 1
ATOM 1955 N N . GLY A 1 247 ? -6.290 0.645 -2.156 1.00 92.88 247 GLY A N 1
ATOM 1956 C CA . GLY A 1 247 ? -5.476 0.660 -3.366 1.00 92.88 247 GLY A CA 1
ATOM 1957 C C . GLY A 1 247 ? -6.316 1.015 -4.586 1.00 92.88 247 GLY A C 1
ATOM 1958 O O . GLY A 1 247 ? -7.538 1.183 -4.496 1.00 92.88 247 GLY A O 1
ATOM 1959 N N . ARG A 1 248 ? -5.672 1.117 -5.742 1.00 89.38 248 ARG A N 1
ATOM 1960 C CA . ARG A 1 248 ? -6.355 1.324 -7.023 1.00 89.38 248 ARG A CA 1
ATOM 1961 C C . ARG A 1 248 ? -7.036 0.033 -7.476 1.00 89.38 248 ARG A C 1
ATOM 1963 O O . ARG A 1 248 ? -6.525 -1.057 -7.236 1.00 89.38 248 ARG A O 1
ATOM 1970 N N . ALA A 1 249 ? -8.179 0.120 -8.144 1.00 86.81 249 ALA A N 1
ATOM 1971 C CA . ALA A 1 249 ? -8.861 -1.058 -8.668 1.00 86.81 249 ALA A CA 1
ATOM 1972 C C . ALA A 1 249 ? -8.049 -1.686 -9.815 1.00 86.81 249 ALA A C 1
ATOM 1974 O O . ALA A 1 249 ? -7.534 -0.980 -10.683 1.00 86.81 249 ALA A O 1
ATOM 1975 N N . THR A 1 250 ? -7.971 -3.020 -9.853 1.00 78.50 250 THR A N 1
ATOM 1976 C CA . THR A 1 250 ? -7.175 -3.768 -10.846 1.00 78.50 250 THR A CA 1
ATOM 1977 C C . THR A 1 250 ? -7.539 -3.406 -12.288 1.00 78.50 250 THR A C 1
ATOM 1979 O O . THR A 1 250 ? -6.653 -3.234 -13.120 1.00 78.50 250 THR A O 1
ATOM 1982 N N . ASN A 1 251 ? -8.836 -3.232 -12.563 1.00 81.12 251 ASN A N 1
ATOM 1983 C CA . ASN A 1 251 ? -9.362 -2.967 -13.906 1.00 81.12 251 ASN A CA 1
ATOM 1984 C C . ASN A 1 251 ? -9.486 -1.464 -14.217 1.00 81.12 251 ASN A C 1
ATOM 1986 O O . ASN A 1 251 ? -9.701 -1.092 -15.365 1.00 81.12 251 ASN A O 1
ATOM 1990 N N . ASN A 1 252 ? -9.376 -0.593 -13.208 1.00 84.88 252 ASN A N 1
ATOM 1991 C CA . ASN A 1 252 ? -9.496 0.854 -13.367 1.00 84.88 252 ASN A CA 1
ATOM 1992 C C . ASN A 1 252 ? -8.556 1.570 -12.380 1.00 84.88 252 ASN A C 1
ATOM 1994 O O . ASN A 1 252 ? -8.949 1.818 -11.237 1.00 84.88 252 ASN A O 1
ATOM 1998 N N . PRO A 1 253 ? -7.333 1.947 -12.799 1.00 79.56 253 PRO A N 1
ATOM 1999 C CA . PRO A 1 253 ? -6.366 2.570 -11.902 1.00 79.56 253 PRO A CA 1
ATOM 2000 C C . PRO A 1 253 ? -6.802 3.959 -11.405 1.00 79.56 253 PRO A C 1
ATOM 2002 O O . PRO A 1 253 ? -6.264 4.447 -10.419 1.00 79.56 253 PRO A O 1
ATOM 2005 N N . ASN A 1 254 ? -7.795 4.602 -12.027 1.00 84.38 254 ASN A N 1
ATOM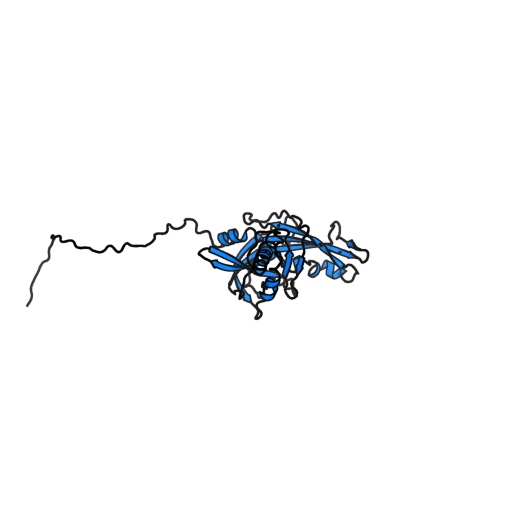 2006 C CA . ASN A 1 254 ? -8.314 5.888 -11.549 1.00 84.38 254 ASN A CA 1
ATOM 2007 C C . ASN A 1 254 ? -9.305 5.727 -10.380 1.00 84.38 254 ASN A C 1
ATOM 2009 O O . ASN A 1 254 ? -9.605 6.698 -9.685 1.00 84.38 254 ASN A O 1
ATOM 2013 N N . GLN A 1 255 ? -9.817 4.514 -10.152 1.00 89.50 255 GLN A N 1
ATOM 2014 C CA . GLN A 1 255 ? -10.752 4.206 -9.077 1.00 89.50 255 GLN A CA 1
ATOM 2015 C C . GLN A 1 255 ? -10.011 3.630 -7.868 1.00 89.50 255 GLN A C 1
ATOM 2017 O O . GLN A 1 255 ? -9.215 2.707 -8.005 1.00 89.50 255 GLN A O 1
ATOM 2022 N N . TRP A 1 256 ? -10.325 4.123 -6.671 1.00 91.56 256 TRP A N 1
ATOM 2023 C CA . TRP A 1 256 ? -9.807 3.585 -5.411 1.00 91.56 256 TRP A CA 1
ATOM 2024 C C . TRP A 1 256 ? -10.836 2.683 -4.727 1.00 91.56 256 TRP A C 1
ATOM 2026 O O . TRP A 1 256 ? -12.027 3.003 -4.693 1.00 91.56 256 TRP A O 1
ATOM 2036 N N . VAL A 1 257 ? -10.375 1.561 -4.173 1.00 93.62 257 VAL A N 1
ATOM 2037 C CA . VAL A 1 257 ? -11.199 0.555 -3.486 1.00 93.62 257 VAL A CA 1
ATOM 2038 C C . VAL A 1 257 ? -10.459 -0.037 -2.287 1.00 93.62 257 VAL A C 1
ATOM 2040 O O . VAL A 1 257 ? -9.230 -0.136 -2.272 1.00 93.62 257 VAL A O 1
ATOM 2043 N N . LEU A 1 258 ? -11.208 -0.464 -1.272 1.00 94.06 258 LEU A N 1
ATOM 2044 C CA . LEU A 1 258 ? -10.682 -1.330 -0.220 1.00 94.06 258 LEU A CA 1
ATOM 2045 C C . LEU A 1 258 ? -10.637 -2.773 -0.723 1.00 94.06 258 LEU A C 1
ATOM 2047 O O . LEU A 1 258 ? -11.628 -3.254 -1.259 1.00 94.06 258 LEU A O 1
ATOM 2051 N N . THR A 1 259 ? -9.522 -3.472 -0.516 1.00 92.94 259 THR A N 1
ATOM 2052 C CA . THR A 1 259 ? -9.395 -4.922 -0.741 1.00 92.94 259 THR A CA 1
ATOM 2053 C C . THR A 1 259 ? -9.173 -5.612 0.602 1.00 92.94 259 THR A C 1
ATOM 2055 O O . THR A 1 259 ? -8.206 -5.302 1.305 1.00 92.94 259 THR A O 1
ATOM 2058 N N . ALA A 1 260 ? -10.083 -6.507 0.982 1.00 90.31 260 ALA A N 1
ATOM 2059 C CA . ALA A 1 260 ? -10.122 -7.117 2.308 1.00 90.31 260 ALA A CA 1
ATOM 2060 C C . ALA A 1 260 ? -9.188 -8.326 2.468 1.00 90.31 260 ALA A C 1
ATOM 2062 O O . ALA A 1 260 ? -8.984 -9.126 1.553 1.00 90.31 260 ALA A O 1
ATOM 2063 N N . PHE A 1 261 ? -8.669 -8.502 3.684 1.00 85.62 261 PHE A N 1
ATOM 2064 C CA . PHE A 1 261 ? -7.861 -9.655 4.073 1.00 85.62 261 PHE A CA 1
ATOM 2065 C C . PHE A 1 261 ? -8.745 -10.857 4.428 1.00 85.62 261 PHE A C 1
ATOM 2067 O O . PHE A 1 261 ? -9.032 -11.116 5.595 1.00 85.62 261 PHE A O 1
ATOM 2074 N N . GLN A 1 262 ? -9.178 -11.618 3.421 1.00 71.69 262 GLN A N 1
ATOM 2075 C CA . GLN A 1 262 ? -10.028 -12.788 3.653 1.00 71.69 262 GLN A CA 1
ATOM 2076 C C . GLN A 1 262 ? -9.312 -13.954 4.357 1.00 71.69 262 GLN A C 1
ATOM 2078 O O . GLN A 1 262 ? -8.230 -14.404 3.963 1.00 71.69 262 GLN A O 1
ATOM 2083 N N . ASN A 1 263 ? -10.004 -14.511 5.355 1.00 56.44 263 ASN A N 1
ATOM 2084 C CA . ASN A 1 263 ? -9.485 -15.458 6.349 1.00 56.44 263 ASN A CA 1
ATOM 2085 C C . ASN A 1 263 ? -8.910 -16.774 5.759 1.00 56.44 263 ASN A C 1
ATOM 2087 O O . ASN A 1 263 ? -8.006 -17.383 6.333 1.00 56.44 263 ASN A O 1
ATOM 2091 N N . LYS A 1 264 ? -9.381 -17.218 4.579 1.00 54.44 264 LYS A N 1
ATOM 2092 C CA . LYS A 1 264 ? -8.902 -18.456 3.916 1.00 54.44 264 LYS A CA 1
ATOM 2093 C C . LYS A 1 264 ? -7.508 -18.345 3.276 1.00 54.44 264 LYS A C 1
ATOM 2095 O O . LYS A 1 264 ? -6.855 -19.370 3.095 1.00 54.44 264 LYS A O 1
ATOM 2100 N N . PHE A 1 265 ? -7.042 -17.140 2.934 1.00 51.19 265 PHE A N 1
ATOM 2101 C CA . PHE A 1 265 ? -5.717 -16.944 2.321 1.00 51.19 265 PHE A CA 1
ATOM 2102 C C . PHE A 1 265 ? -4.663 -16.528 3.351 1.00 51.19 265 PHE A C 1
ATOM 2104 O O . PHE A 1 265 ? -3.532 -17.011 3.321 1.00 51.19 265 PHE A O 1
ATOM 2111 N N . THR A 1 266 ? -5.038 -15.683 4.311 1.00 50.88 266 THR A N 1
ATOM 2112 C CA . THR A 1 266 ? -4.129 -15.165 5.346 1.00 50.88 266 THR A CA 1
ATOM 2113 C C . THR A 1 266 ? -3.735 -16.212 6.391 1.00 50.88 266 THR A C 1
ATOM 2115 O O . THR A 1 266 ? -2.632 -16.143 6.932 1.00 50.88 266 THR A O 1
ATOM 2118 N N . SER A 1 267 ? -4.570 -17.231 6.616 1.00 50.00 267 SER A N 1
ATOM 2119 C CA . SER A 1 267 ? -4.274 -18.391 7.477 1.00 50.0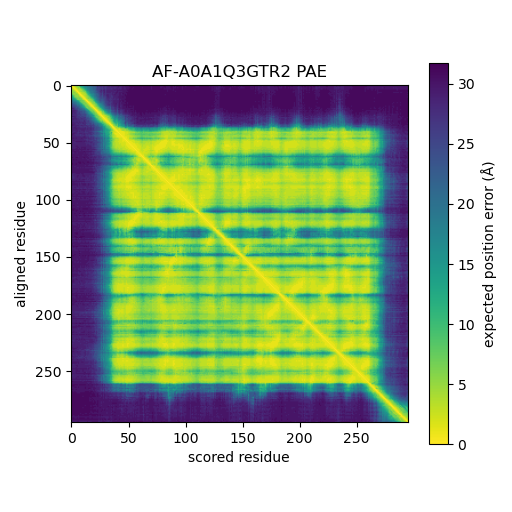0 267 SER A CA 1
ATOM 2120 C C . SER A 1 267 ? -3.163 -19.311 6.943 1.00 50.00 267 SER A C 1
ATOM 2122 O O . SER A 1 267 ? -2.525 -20.018 7.725 1.00 50.00 267 SER A O 1
ATOM 2124 N N . LYS A 1 268 ? -2.862 -19.281 5.636 1.00 47.44 268 LYS A N 1
ATOM 2125 C CA . LYS A 1 268 ? -1.754 -20.062 5.047 1.00 47.44 268 LYS A CA 1
ATOM 2126 C C . LYS A 1 268 ? -0.376 -19.418 5.243 1.00 47.44 268 LYS A C 1
ATOM 2128 O O . LYS A 1 268 ? 0.635 -20.103 5.127 1.00 47.44 268 LYS A O 1
ATOM 2133 N N . LEU A 1 269 ? -0.314 -18.125 5.569 1.00 48.97 269 LEU A N 1
ATOM 2134 C CA . LEU A 1 269 ? 0.950 -17.397 5.755 1.00 48.97 269 LEU A CA 1
ATOM 2135 C C . LEU A 1 269 ? 1.522 -17.513 7.177 1.00 48.97 269 LEU A C 1
ATOM 2137 O O . LEU A 1 269 ? 2.670 -17.148 7.411 1.00 48.97 269 LEU A O 1
ATOM 2141 N N . THR A 1 270 ? 0.760 -18.073 8.118 1.00 40.97 270 THR A N 1
ATOM 2142 C CA . THR A 1 270 ? 1.131 -18.219 9.535 1.00 40.97 270 THR A CA 1
ATOM 2143 C C . THR A 1 270 ? 2.079 -19.384 9.860 1.00 40.97 270 THR A C 1
ATOM 2145 O O . THR A 1 270 ? 2.281 -19.680 11.035 1.00 40.97 270 THR A O 1
ATOM 2148 N N . VAL A 1 271 ? 2.691 -20.045 8.866 1.00 37.50 271 VAL A N 1
ATOM 2149 C CA . VAL A 1 271 ? 3.626 -21.167 9.098 1.00 37.50 271 VAL A CA 1
ATOM 2150 C C . VAL A 1 271 ? 4.958 -20.981 8.366 1.00 37.50 271 VAL A C 1
ATOM 2152 O O . VAL A 1 271 ? 5.335 -21.753 7.489 1.00 37.50 271 VAL A O 1
ATOM 2155 N N . ILE A 1 272 ? 5.739 -19.999 8.814 1.00 39.81 272 ILE A N 1
ATOM 2156 C CA . ILE A 1 272 ? 7.190 -20.193 8.906 1.00 39.81 272 ILE A CA 1
ATOM 2157 C C . ILE A 1 272 ? 7.472 -20.391 10.389 1.00 39.81 272 ILE A C 1
ATOM 2159 O O . ILE A 1 272 ? 7.518 -19.427 11.150 1.00 39.81 272 ILE A O 1
ATOM 2163 N N . LYS A 1 273 ? 7.621 -21.652 10.814 1.00 35.09 273 LYS A N 1
ATOM 2164 C CA . LYS A 1 273 ? 8.177 -21.937 12.139 1.00 35.09 273 LYS A CA 1
ATOM 2165 C C . LYS A 1 273 ? 9.546 -21.278 12.199 1.00 35.09 273 LYS A C 1
ATOM 2167 O O . LYS A 1 273 ? 10.407 -21.589 11.374 1.00 35.09 273 LYS A O 1
ATOM 2172 N N . THR A 1 274 ? 9.753 -20.410 13.180 1.00 34.19 274 THR A N 1
ATOM 2173 C CA . THR A 1 274 ? 11.093 -20.011 13.589 1.00 34.19 274 THR A CA 1
ATOM 2174 C C . THR A 1 274 ? 11.903 -21.283 13.811 1.00 34.19 274 THR A C 1
ATOM 2176 O O . THR A 1 274 ? 11.502 -22.155 14.584 1.00 34.19 274 THR A O 1
ATOM 2179 N N . ILE A 1 275 ? 13.052 -21.409 13.141 1.00 41.75 275 ILE A N 1
ATOM 2180 C CA . ILE A 1 275 ? 14.048 -22.431 13.486 1.00 41.75 275 ILE A CA 1
ATOM 2181 C C . ILE A 1 275 ? 14.793 -21.927 14.731 1.00 41.75 275 ILE A C 1
ATOM 2183 O O . ILE A 1 275 ? 16.000 -21.703 14.740 1.00 41.75 275 ILE A O 1
ATOM 2187 N N . THR A 1 276 ? 14.045 -21.722 15.816 1.00 38.19 276 THR A N 1
ATOM 2188 C CA . THR A 1 276 ? 14.584 -21.614 17.167 1.00 38.19 276 THR A CA 1
ATOM 2189 C C . THR A 1 276 ? 14.980 -23.023 17.585 1.00 38.19 276 THR A C 1
ATOM 2191 O O . THR A 1 276 ? 14.216 -23.788 18.178 1.00 38.19 276 THR A O 1
ATOM 2194 N N . GLY A 1 277 ? 16.195 -23.411 17.197 1.00 46.62 277 GLY A N 1
ATOM 2195 C CA . GLY A 1 277 ? 16.754 -24.724 17.488 1.00 46.62 277 GLY A CA 1
ATOM 2196 C C . GLY A 1 277 ? 16.942 -24.949 18.988 1.00 46.62 277 GLY A C 1
ATOM 2197 O O . GLY A 1 277 ? 18.043 -24.749 19.490 1.00 46.62 277 GLY A O 1
ATOM 2198 N N . LYS A 1 278 ? 15.883 -25.373 19.703 1.00 42.31 278 LYS A N 1
ATOM 2199 C CA . LYS A 1 278 ? 15.964 -25.917 21.078 1.00 42.31 278 LYS A CA 1
ATOM 2200 C C . LYS A 1 278 ? 14.754 -26.720 21.604 1.00 42.31 278 LYS A C 1
ATOM 2202 O O . LYS A 1 278 ? 14.795 -27.130 22.761 1.00 42.31 278 LYS A O 1
ATOM 2207 N N . GLU A 1 279 ? 13.738 -27.063 20.799 1.00 39.75 279 GLU A N 1
ATOM 2208 C CA . GLU A 1 279 ? 12.581 -27.860 21.291 1.00 39.75 279 GLU A CA 1
ATOM 2209 C C . GLU A 1 279 ? 12.506 -29.339 20.849 1.00 39.75 279 GLU A C 1
ATOM 2211 O O . GLU A 1 279 ? 11.778 -30.129 21.457 1.00 39.75 279 GLU A O 1
ATOM 2216 N N . GLY A 1 280 ? 13.302 -29.787 19.871 1.00 38.88 280 GLY A N 1
ATOM 2217 C CA . GLY A 1 280 ? 13.218 -31.167 19.352 1.00 38.88 280 GLY A CA 1
ATOM 2218 C C . GLY A 1 280 ? 13.590 -32.284 20.347 1.00 38.88 280 GLY A C 1
ATOM 2219 O O . GLY A 1 280 ? 13.063 -33.396 20.269 1.00 38.88 280 GLY A O 1
ATOM 2220 N N . ASN A 1 281 ? 14.471 -32.013 21.318 1.00 44.75 281 ASN A N 1
ATOM 2221 C CA . ASN A 1 281 ? 15.128 -33.072 22.102 1.00 44.75 281 ASN A CA 1
ATOM 2222 C C . ASN A 1 281 ? 14.409 -33.504 23.395 1.00 44.75 281 ASN A C 1
ATOM 2224 O O . ASN A 1 281 ? 14.702 -34.587 23.913 1.00 44.75 281 ASN A O 1
ATOM 2228 N N . ARG A 1 282 ? 13.436 -32.741 23.921 1.00 46.22 282 ARG A N 1
ATOM 2229 C CA . ARG A 1 282 ? 12.747 -33.122 25.177 1.00 46.22 282 ARG A CA 1
ATOM 2230 C C . ARG A 1 282 ? 11.708 -34.241 25.000 1.00 46.22 282 ARG A C 1
ATOM 2232 O O . ARG A 1 282 ? 11.600 -35.094 25.881 1.00 46.22 282 ARG A O 1
ATOM 2239 N N . LYS A 1 283 ? 11.003 -34.329 23.860 1.00 45.34 283 LYS A N 1
ATOM 2240 C CA . LYS A 1 283 ? 10.003 -35.401 23.632 1.00 45.34 283 LYS A CA 1
ATOM 2241 C C . LYS A 1 283 ? 10.624 -36.770 23.297 1.00 45.34 283 LYS A C 1
ATOM 2243 O O . LYS A 1 283 ? 10.106 -37.782 23.767 1.00 45.34 283 LYS A O 1
ATOM 2248 N N . LYS A 1 284 ? 11.767 -36.839 22.592 1.00 46.66 284 LYS A N 1
ATOM 2249 C CA . LYS A 1 284 ? 12.439 -38.127 22.284 1.00 46.66 284 LYS A CA 1
ATOM 2250 C C . LYS A 1 284 ? 13.036 -38.819 23.525 1.00 46.66 284 LYS A C 1
ATOM 2252 O O . LYS A 1 284 ? 12.970 -40.044 23.621 1.00 46.66 284 LYS A O 1
ATOM 2257 N N . ARG A 1 285 ? 13.544 -38.071 24.519 1.00 47.50 285 ARG A N 1
ATOM 2258 C CA . ARG A 1 285 ? 14.145 -38.660 25.740 1.00 47.50 285 ARG A CA 1
ATOM 2259 C C . ARG A 1 285 ? 13.134 -39.324 26.692 1.00 47.50 285 ARG A C 1
ATOM 2261 O O . ARG A 1 285 ? 13.517 -40.256 27.393 1.00 47.50 285 ARG A O 1
ATOM 2268 N N . ARG A 1 286 ? 11.849 -38.928 26.692 1.00 47.03 286 ARG A N 1
ATOM 2269 C CA . ARG A 1 286 ? 10.819 -39.553 27.556 1.00 47.03 286 ARG A CA 1
ATOM 2270 C C . ARG A 1 286 ? 10.382 -40.956 27.102 1.00 47.03 286 ARG A C 1
ATOM 2272 O O . ARG A 1 286 ? 10.045 -41.764 27.960 1.00 47.03 286 ARG A O 1
ATOM 2279 N N . ARG A 1 287 ? 10.439 -41.294 25.803 1.00 50.41 287 ARG A N 1
ATOM 2280 C CA . ARG A 1 287 ? 10.084 -42.652 25.323 1.00 50.41 287 ARG A CA 1
ATOM 2281 C C . ARG A 1 287 ? 11.161 -43.710 25.618 1.00 50.41 287 ARG A C 1
ATOM 2283 O O . ARG A 1 287 ? 10.805 -44.826 25.975 1.00 50.41 287 ARG A O 1
ATOM 2290 N N . LYS A 1 288 ? 12.459 -43.366 25.597 1.00 47.75 288 LYS A N 1
ATOM 2291 C CA . LYS A 1 288 ? 13.552 -44.332 25.877 1.00 47.75 288 LYS A CA 1
ATOM 2292 C C . LYS A 1 288 ? 13.667 -44.808 27.340 1.00 47.75 288 LYS A C 1
ATOM 2294 O O . LYS A 1 288 ? 14.413 -45.745 27.587 1.00 47.75 288 LYS A O 1
ATOM 2299 N N . ARG A 1 289 ? 12.944 -44.213 28.304 1.00 48.59 289 ARG A N 1
ATOM 2300 C CA . ARG A 1 289 ? 12.937 -44.656 29.720 1.00 48.59 289 ARG A CA 1
ATOM 2301 C C . ARG A 1 289 ? 11.761 -45.564 30.121 1.00 48.59 289 ARG A C 1
ATOM 2303 O O . ARG A 1 289 ? 11.771 -46.050 31.243 1.00 48.59 289 ARG A O 1
ATOM 2310 N N . ARG A 1 290 ? 10.780 -45.827 29.242 1.00 51.25 290 ARG A N 1
ATOM 2311 C CA . ARG A 1 290 ? 9.709 -46.817 29.510 1.00 51.25 290 ARG A CA 1
ATOM 2312 C C . ARG A 1 290 ? 9.998 -48.225 28.966 1.00 51.25 290 ARG A C 1
ATOM 2314 O O . ARG A 1 290 ? 9.407 -49.168 29.459 1.00 51.25 290 ARG A O 1
ATOM 2321 N N . GLY A 1 291 ? 10.937 -48.380 28.029 1.00 49.69 291 GLY A N 1
ATOM 2322 C CA . GLY A 1 291 ? 11.351 -49.680 27.467 1.00 49.69 291 GLY A CA 1
ATOM 2323 C C . GLY A 1 291 ? 12.556 -50.338 28.155 1.00 49.69 291 GLY A C 1
ATOM 2324 O O . GLY A 1 291 ? 13.333 -51.004 27.488 1.00 49.69 291 GLY A O 1
ATOM 2325 N N . ARG A 1 292 ? 12.782 -50.074 29.450 1.00 50.50 292 ARG A N 1
ATOM 2326 C CA . ARG A 1 292 ? 13.875 -50.659 30.263 1.00 50.50 292 ARG A CA 1
ATOM 2327 C C . ARG A 1 292 ? 13.381 -51.086 31.658 1.00 50.50 292 ARG A C 1
ATOM 2329 O O . ARG A 1 292 ? 14.062 -50.890 32.657 1.00 50.50 292 ARG A O 1
ATOM 2336 N N . ARG A 1 293 ? 12.139 -51.575 31.726 1.00 49.97 293 ARG A N 1
ATOM 2337 C CA . ARG A 1 293 ? 11.539 -52.148 32.947 1.00 49.97 293 ARG A CA 1
ATOM 2338 C C . ARG A 1 293 ? 10.902 -53.529 32.751 1.00 49.97 293 ARG A C 1
ATOM 2340 O O . ARG A 1 293 ? 10.462 -54.106 33.731 1.00 49.97 293 ARG A O 1
ATOM 2347 N N . ASN A 1 294 ? 10.913 -54.039 31.517 1.00 45.97 294 ASN A N 1
ATOM 2348 C CA . ASN A 1 294 ? 10.601 -55.422 31.175 1.00 45.97 294 ASN A CA 1
ATOM 2349 C C . ASN A 1 294 ? 11.821 -55.968 30.423 1.00 45.97 294 ASN A C 1
ATOM 2351 O O . ASN A 1 294 ? 11.955 -55.717 29.225 1.00 45.97 294 ASN A O 1
ATOM 2355 N N . ASN A 1 295 ? 12.741 -56.533 31.203 1.00 39.94 295 ASN A N 1
ATOM 2356 C CA . ASN A 1 295 ? 13.818 -57.486 30.905 1.00 39.94 295 ASN A CA 1
ATOM 2357 C C . ASN A 1 295 ? 14.672 -57.544 32.173 1.00 39.94 295 ASN A C 1
ATOM 2359 O O . ASN A 1 295 ? 15.214 -56.469 32.527 1.00 39.94 295 ASN A O 1
#

Solvent-accessible surface area (backbone atoms only — not comparable to full-atom values): 17797 Å² total; per-residue (Å²): 132,81,86,84,84,84,87,87,91,82,92,85,85,93,81,90,77,83,82,76,76,76,74,77,76,73,76,77,70,73,78,66,93,67,79,68,51,69,67,58,50,54,48,68,75,46,43,68,28,39,30,41,36,38,26,34,26,26,29,28,40,92,87,65,55,76,40,45,41,86,98,35,91,36,49,49,76,31,70,30,45,27,39,27,36,82,44,24,37,36,30,34,37,54,44,76,40,42,65,85,70,36,67,71,50,66,68,48,59,82,48,81,46,45,79,42,82,45,65,44,28,38,14,73,45,52,75,93,44,91,39,30,76,39,71,63,42,74,62,76,92,57,54,69,57,64,50,84,99,50,64,37,18,37,35,45,52,87,67,94,51,78,47,37,50,62,46,84,83,80,88,69,51,58,32,42,34,39,37,31,27,28,63,66,90,64,84,84,58,75,69,52,51,42,33,76,49,78,46,81,44,58,43,55,55,44,95,85,55,48,45,26,42,66,72,91,78,90,64,91,41,47,77,50,27,33,37,32,24,38,81,42,81,57,96,93,42,81,46,62,19,47,35,26,42,33,33,56,34,89,92,39,74,91,41,74,32,32,42,41,62,53,68,86,62,62,65,68,70,77,73,75,78,76,86,69,88,78,68,79,65,68,69,62,60,62,60,71,68,68,77,74,77,82,128

Mean predicted aligned error: 13.89 Å

Radius of gyration: 30.55 Å; Cα contacts (8 Å, |Δi|>4): 514; chains: 1; bounding box: 88×89×101 Å

Secondary structure (DSSP, 8-state):
--------------------------------S----HHHHHHHHHTTTEEEEEEEEEEE-TT-PEE-BTTBSSSEEEEEEEEEETTEEEEEHHHH-GGGT-HHHHHHTTSS-EEEEEEEEEEE--TTSSSB----EE-TT-EEEE-TTSSEEEEEPSS----BPBP-SSPPSEEEEEEEE-S--SPP-TT--BEEEEEEEEEEE-TTSSEEEEP----SS-EEEEEEEEEEEETTEEEEEEEEEEEEETTEEEEEEEEE--HHHHTTTT------TTSHHHHHHHHTTTSSS--

=== Feature glossary ===
A reading guide for the features in this record.

Start from the sequence.

  · Sequence gives the chain of amino acids in standard one-letter code (A=alanine, C=cysteine, …, Y=tyrosine), read N→C. It is the only feature that is directly encoded by the gene; all structural features are derived from the folded form of this sequence.

Fold it, and you get atomic coordinates and the backbone conformation that goes with them.

  · Structure coordinates are given as an mmCIF _atom_site loop: one row per atom with element, residue name, chain id, sequence number, and x/y/z position in Å. Only the four main-chain atoms per residue are included here; side chains are omitted to keep the record compact.

  · Backbone dihedral angles. Every residue except chain termini has a φ (preceding-C → N → Cα → C) and a ψ (N → Cα → C → next-N). They are reported in degrees following the IUPAC sign convention. Secondary structure is essentially a statement about which (φ, ψ) basin each residue occupies.

  · Eight-state secondary structure (DSSP): H is the canonical α-helix, G the tighter 3₁₀-helix, I the wider π-helix; E/B are β-structure, T and S are turns and bends, and '-' is everything else. DSSP derives these from the pattern of main-chain N–H···O=C hydrogen bonds, not from the sequence.

  · SS3 is a coarse helix/strand/coil call (letters a/b/c) made by the P-SEA algorithm from inter-Cα distances and dihedrals. It is less detailed than DSSP but needs only Cα positions.

Summarize the fold with a handful of shape descriptors and a per-residue structural alphabet.

  · Radius of gyration (Rg) is the root-mean-square distance of Cα atoms from their centroid — a single number for overall size and compactness. A globular domain of N residues has Rg ≈ 2.2·N^0.38 Å; an extended or disordered chain has a much larger Rg. The Cα contact count is the number of residue pairs whose Cα atoms are within 8 Å and are more than four positions apart in sequence — a standard proxy for tertiary packing density. The bounding box is the smallest axis-aligned box enclosing all Cα atoms.

  · 3Di is Foldseek's structural alphabet. Each residue is assigned one of twenty discrete states based on how its Cα sits relative to its spatial (not sequential) neighbors. Aligning 3Di strings finds structural homologs roughly as well as full 3D superposition, but orders of magnitude faster.

  · Solvent-accessible surface area (SASA) is the area in Å² traced out by the centre of a 1.4 Å probe sphere (a water molecule) rolled over the protein's van der Waals surface (Shrake–Rupley / Lee–Richards construction). Buried residues have near-zero SASA; fully exposed residues can exceed 200 Å². The total SASA scales roughly with the number of surface residues.

Ask how reliable the model is.

  · For AlphaFold models, the B-factor field carries pLDDT — the model's own estimate of local accuracy on a 0–100 scale. Regions with pLDDT<50 should be treated as essentially unmodeled; they often correspond to intrinsically disordered segments.

  · For experimental (PDB) structures, the B-factor (temperature factor) quantifies the positional spread of each atom in the crystal — a combination of thermal vibration and static disorder — in units of Å². High B-factors mark flexible loops or poorly resolved regions; low B-factors mark the rigid, well-ordered core.

  · Predicted Aligned Error (PAE) is an AlphaFold confidence matrix: entry (i, j) is the expected error in the position of residue j, in ångströms, when the prediction is superimposed on the true structure at residue i. Low PAE within a block of residues means that block is internally rigid and well-predicted; high PAE between two blocks means their relative placement is uncertain even if each block individually is confident.

Place it in context: what it resembles, what it is annotated as, and how it looks.

  · Structural nearest neighbors (via Foldseek easy-search vs the PDB). Reported per hit: target PDB id, E-value, and alignment TM-score. A TM-score above ~0.5 is the conventional threshold for 'same fold'.

  · Functional annotations link the protein to curated databases. InterPro entries identify conserved domains and families by matching the sequence against member-database signatures (Pfam, PROSITE, CDD, …). Gene Ontology (GO) terms describe molecular function, biological process, and cellular component in a controlled vocabulary. CATH places the structure in a hierarchical fold classification (Class/Architecture/Topology/Homologous-superfamily). The organism is the source species.

  · The contact map is a binary N×N matrix image: pixel (i, j) is dark where Cα_i and Cα_j are within 8 Å and |i−j|>4. Because the |i−j|>4 filter removes local helical contacts, off-diagonal stripes parallel to the main diagonal indicate parallel β-sheets; stripes perpendicular to it indicate antiparallel β-sheets. The Ramachandran plot scatters every residue's (φ, ψ) pair against the sterically allowed regions. The PAE heatmap renders the predicted-aligned-error matrix.

  · Six rendered views show the 3D structure from the faces of a cube — i.e. along ±x, ±y, ±z. Rendering representation is drawn randomly per protein from cartoon (secondary-structure ribbons), sticks (backbone bonds), or molecular surface; coloring is either N→C rainbow (blue at the N-terminus through red at the C-terminus) or one color per chain.